Protein AF-A0A370HQB3-F1 (afdb_monomer_lite)

Structure (mmCIF, N/CA/C/O backbone):
data_AF-A0A370HQB3-F1
#
_entry.id   AF-A0A370HQB3-F1
#
loop_
_atom_site.group_PDB
_atom_site.id
_atom_site.type_symbol
_atom_site.label_atom_id
_atom_site.label_alt_id
_atom_site.label_comp_id
_atom_site.label_asym_id
_atom_site.label_entity_id
_atom_site.label_seq_id
_atom_site.pdbx_PDB_ins_code
_atom_site.Cartn_x
_atom_site.Cartn_y
_atom_site.Cartn_z
_atom_site.occupancy
_atom_site.B_iso_or_equiv
_atom_site.auth_seq_id
_atom_site.auth_comp_id
_atom_site.auth_asym_id
_atom_site.auth_atom_id
_atom_site.pdbx_PDB_model_num
ATOM 1 N N . MET A 1 1 ? 13.618 1.358 28.065 1.00 45.16 1 MET A N 1
ATOM 2 C CA . MET A 1 1 ? 12.999 2.388 28.935 1.00 45.16 1 MET A CA 1
ATOM 3 C C . MET A 1 1 ? 11.542 2.698 28.552 1.00 45.16 1 MET A C 1
ATOM 5 O O . MET A 1 1 ? 10.753 2.949 29.449 1.00 45.16 1 MET A O 1
ATOM 9 N N . PHE A 1 2 ? 11.140 2.608 27.273 1.00 46.31 2 PHE A N 1
ATOM 10 C CA . PHE A 1 2 ? 9.785 2.984 26.820 1.00 46.31 2 PHE A CA 1
ATOM 11 C C . PHE A 1 2 ? 8.651 1.978 27.114 1.00 46.31 2 PHE A C 1
ATOM 13 O O . PHE A 1 2 ? 7.519 2.407 27.312 1.00 46.31 2 PHE A O 1
ATOM 20 N N . GLY A 1 3 ? 8.937 0.677 27.254 1.00 68.06 3 GLY A N 1
ATOM 21 C CA . GLY A 1 3 ? 7.913 -0.320 27.623 1.00 68.06 3 GLY A CA 1
ATOM 22 C C . GLY A 1 3 ? 7.278 -0.085 29.002 1.00 68.06 3 GLY A C 1
ATOM 23 O O . GLY A 1 3 ? 6.097 -0.351 29.200 1.00 68.06 3 GLY A O 1
ATOM 24 N N . ALA A 1 4 ? 8.026 0.516 29.933 1.00 73.31 4 ALA A N 1
ATOM 25 C CA . ALA A 1 4 ? 7.534 0.812 31.278 1.00 73.31 4 ALA A CA 1
ATOM 26 C C . ALA A 1 4 ? 6.432 1.891 31.291 1.00 73.31 4 ALA A C 1
ATOM 28 O O . ALA A 1 4 ? 5.549 1.862 32.146 1.00 73.31 4 ALA A O 1
ATOM 29 N N . ILE A 1 5 ? 6.461 2.835 30.340 1.00 73.12 5 ILE A N 1
ATOM 30 C CA . ILE A 1 5 ? 5.448 3.897 30.238 1.00 73.12 5 ILE A CA 1
ATOM 31 C C . ILE A 1 5 ? 4.133 3.319 29.705 1.00 73.12 5 ILE A C 1
ATOM 33 O O . ILE A 1 5 ? 3.087 3.557 30.304 1.00 73.12 5 ILE A O 1
ATOM 37 N N . GLY A 1 6 ? 4.184 2.521 28.632 1.00 70.44 6 GLY A N 1
ATOM 38 C CA . GLY A 1 6 ? 2.995 1.877 28.059 1.00 70.44 6 GLY A CA 1
ATOM 39 C C . GLY A 1 6 ? 2.302 0.945 29.055 1.00 70.44 6 GLY A C 1
ATOM 40 O O . GLY A 1 6 ? 1.104 1.080 29.299 1.00 70.44 6 GLY A O 1
ATOM 41 N N . GLN A 1 7 ? 3.078 0.087 29.727 1.00 77.62 7 GLN A N 1
ATOM 42 C CA . GLN A 1 7 ? 2.563 -0.814 30.761 1.00 77.62 7 GLN A CA 1
ATOM 43 C C . GLN A 1 7 ? 1.890 -0.049 31.913 1.00 77.62 7 GLN A C 1
ATOM 45 O O . GLN A 1 7 ? 0.847 -0.463 32.417 1.00 77.62 7 GLN A O 1
ATOM 50 N N . ARG A 1 8 ? 2.446 1.103 32.307 1.00 85.00 8 ARG A N 1
ATOM 51 C CA . ARG A 1 8 ? 1.856 1.957 33.343 1.00 85.00 8 ARG A CA 1
ATOM 52 C C . ARG A 1 8 ? 0.537 2.592 32.902 1.00 85.00 8 ARG A C 1
ATOM 54 O O . ARG A 1 8 ? -0.395 2.630 33.700 1.00 85.00 8 ARG A O 1
ATOM 61 N N . ILE A 1 9 ? 0.445 3.080 31.664 1.00 80.19 9 ILE A N 1
ATOM 62 C CA . ILE A 1 9 ? -0.795 3.662 31.124 1.00 80.19 9 ILE A CA 1
ATOM 63 C C . ILE A 1 9 ? -1.899 2.602 31.089 1.00 80.19 9 ILE A C 1
ATOM 65 O O . ILE A 1 9 ? -2.998 2.859 31.577 1.00 80.19 9 ILE A O 1
ATOM 69 N N . GLN A 1 10 ? -1.589 1.402 30.590 1.00 80.44 10 GLN A N 1
ATOM 70 C CA . GLN A 1 10 ? -2.529 0.283 30.554 1.00 80.44 10 GLN A CA 1
ATOM 71 C C . GLN A 1 10 ? -3.001 -0.107 31.963 1.00 80.44 10 GLN A C 1
ATOM 73 O O . GLN A 1 10 ? -4.203 -0.198 32.205 1.00 80.44 10 GLN A O 1
ATOM 78 N N . GLN A 1 11 ? -2.073 -0.256 32.915 1.00 90.75 11 GLN A N 1
ATOM 79 C CA . GLN A 1 11 ? -2.411 -0.570 34.305 1.00 90.75 11 GLN A CA 1
ATOM 80 C C . GLN A 1 11 ? -3.287 0.516 34.946 1.00 90.75 11 GLN A C 1
ATOM 82 O O . GLN A 1 11 ? -4.224 0.203 35.675 1.00 90.75 11 GLN A O 1
ATOM 87 N N . ASN A 1 12 ? -3.003 1.793 34.681 1.00 92.88 12 ASN A N 1
ATOM 88 C CA . ASN A 1 12 ? -3.794 2.904 35.205 1.00 92.88 12 ASN A CA 1
ATOM 89 C C . ASN A 1 12 ? -5.206 2.945 34.611 1.00 92.88 12 ASN A C 1
ATOM 91 O O . ASN A 1 12 ? -6.154 3.217 35.344 1.00 92.88 12 ASN A O 1
ATOM 95 N N . ALA A 1 13 ? -5.353 2.659 33.315 1.00 86.75 13 ALA A N 1
ATOM 96 C CA . ALA A 1 13 ? -6.660 2.549 32.673 1.00 86.75 13 ALA A CA 1
ATOM 97 C C . ALA A 1 13 ? -7.496 1.432 33.315 1.00 86.75 13 ALA A C 1
ATOM 99 O O . ALA A 1 13 ? -8.654 1.654 33.665 1.00 86.75 13 ALA A O 1
ATOM 100 N N . GLN A 1 14 ? -6.879 0.270 33.549 1.00 89.00 14 GLN A N 1
ATOM 101 C CA . GLN A 1 14 ? -7.537 -0.864 34.191 1.00 89.00 14 GLN A CA 1
ATOM 102 C C . GLN A 1 14 ? -7.933 -0.553 35.639 1.00 89.00 14 GLN A C 1
ATOM 104 O O . GLN A 1 14 ? -9.099 -0.694 35.998 1.00 89.00 14 GLN A O 1
ATOM 109 N N . ASN A 1 15 ? -7.010 0.007 36.430 1.00 94.38 15 ASN A N 1
ATOM 110 C CA . ASN A 1 15 ? -7.297 0.446 37.796 1.00 94.38 15 ASN A CA 1
ATOM 111 C C . ASN A 1 15 ? -8.456 1.457 37.849 1.00 94.38 15 ASN A C 1
ATOM 113 O O . ASN A 1 15 ? -9.245 1.424 38.786 1.00 94.38 15 ASN A O 1
ATOM 117 N N . PHE A 1 16 ? -8.562 2.378 36.882 1.00 94.94 16 PHE A N 1
ATOM 118 C CA . PHE A 1 16 ? -9.653 3.356 36.851 1.00 94.94 16 PHE A CA 1
ATOM 119 C C . PHE A 1 16 ? -11.021 2.685 36.686 1.00 94.94 16 PHE A C 1
ATOM 121 O O . PHE A 1 16 ? -11.934 2.994 37.453 1.00 94.94 16 PHE A O 1
ATOM 128 N N . GLY A 1 17 ? -11.139 1.754 35.733 1.00 89.7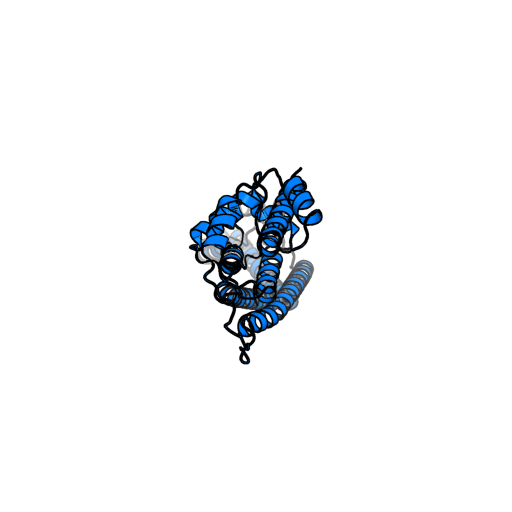5 17 GLY A N 1
ATOM 129 C CA . GLY A 1 17 ? -12.360 0.975 35.521 1.00 89.75 17 GLY A CA 1
ATOM 130 C C . GLY A 1 17 ? -12.725 0.142 36.750 1.00 89.75 17 GLY A C 1
ATOM 131 O O . GLY A 1 17 ? -13.850 0.219 37.241 1.00 89.75 17 GLY A O 1
ATOM 132 N N . ASP A 1 18 ? -11.746 -0.557 37.327 1.00 92.62 18 ASP A N 1
ATOM 133 C CA . ASP A 1 18 ? -11.949 -1.360 38.536 1.00 92.62 18 ASP A CA 1
ATOM 134 C C . ASP A 1 18 ? -12.401 -0.499 39.722 1.00 92.62 18 ASP A C 1
ATOM 136 O O . ASP A 1 18 ? -13.293 -0.893 40.472 1.00 92.62 18 ASP A O 1
ATOM 140 N N . MET A 1 19 ? -11.839 0.705 39.881 1.00 94.19 19 MET A N 1
ATOM 141 C CA . MET A 1 19 ? -12.255 1.640 40.927 1.00 94.19 19 MET A CA 1
ATOM 142 C C . MET A 1 19 ? -13.700 2.095 40.748 1.00 94.19 19 MET A C 1
ATOM 144 O O . MET A 1 19 ? -14.413 2.149 41.746 1.00 94.19 19 MET A O 1
ATOM 148 N N . MET A 1 20 ? -14.141 2.399 39.521 1.00 92.38 20 MET A N 1
ATOM 149 C CA . MET A 1 20 ? -15.537 2.762 39.242 1.00 92.38 20 MET A CA 1
ATOM 150 C C . MET A 1 20 ? -16.485 1.651 39.682 1.00 92.38 20 MET A C 1
ATOM 152 O O . MET A 1 20 ? -17.361 1.897 40.513 1.00 92.38 20 MET A O 1
ATOM 156 N N . ILE A 1 21 ? -16.218 0.419 39.243 1.00 87.88 21 ILE A N 1
ATOM 157 C CA . ILE A 1 21 ? -16.987 -0.769 39.633 1.00 87.88 21 ILE A CA 1
ATOM 158 C C . ILE A 1 21 ? -16.990 -0.928 41.157 1.00 87.88 21 ILE A C 1
ATOM 160 O O . ILE A 1 21 ? -18.034 -1.171 41.762 1.00 87.88 21 ILE A O 1
ATOM 164 N N . HIS A 1 22 ? -15.830 -0.762 41.796 1.00 89.81 22 HIS A N 1
ATOM 165 C CA . HIS A 1 22 ? -15.673 -0.972 43.230 1.00 89.81 22 HIS A CA 1
ATOM 166 C C . HIS A 1 22 ? -16.468 0.030 44.072 1.00 89.81 22 HIS A C 1
ATOM 168 O O . HIS A 1 22 ? -17.127 -0.368 45.036 1.00 89.81 22 HIS A O 1
ATOM 174 N N . VAL A 1 23 ? -16.454 1.312 43.686 1.00 91.06 23 VAL A N 1
ATOM 175 C CA . VAL A 1 23 ? -17.261 2.348 44.350 1.00 91.06 23 VAL A CA 1
ATOM 176 C C . VAL A 1 23 ? -18.738 2.286 43.945 1.00 91.06 23 VAL A C 1
ATOM 178 O O . VAL A 1 23 ? -19.565 3.006 44.504 1.00 91.06 23 VAL A O 1
ATOM 181 N N . GLY A 1 24 ? -19.084 1.414 42.994 1.00 88.38 24 GLY A N 1
ATOM 182 C CA . GLY A 1 24 ? -20.433 1.212 42.486 1.00 88.38 24 GLY A CA 1
ATOM 183 C C . GLY A 1 24 ? -20.875 2.275 41.487 1.00 88.38 24 GLY A C 1
ATOM 184 O O . GLY A 1 24 ? -22.076 2.488 41.353 1.00 88.38 24 GLY A O 1
ATOM 185 N N . LEU A 1 25 ? -19.949 2.972 40.833 1.00 87.81 25 LEU A N 1
ATOM 186 C CA . LEU A 1 25 ? -20.265 3.803 39.682 1.00 87.81 25 LEU A CA 1
ATOM 187 C C . LEU A 1 25 ? -20.202 2.970 38.416 1.00 87.81 25 LEU A C 1
ATOM 189 O O . LEU A 1 25 ? -19.220 2.280 38.157 1.00 87.81 25 LEU A O 1
ATOM 193 N N . ASP A 1 26 ? -21.246 3.113 37.627 1.00 83.12 26 ASP A N 1
ATOM 194 C CA . ASP A 1 26 ? -21.273 2.669 36.253 1.00 83.12 26 ASP A CA 1
ATOM 195 C C . ASP A 1 26 ? -20.990 3.910 35.370 1.00 83.12 26 ASP A C 1
ATOM 197 O O . ASP A 1 26 ? -21.564 4.972 35.648 1.00 83.12 26 ASP A O 1
ATOM 201 N N . PRO A 1 27 ? -20.042 3.846 34.411 1.00 76.25 27 PRO A N 1
ATOM 202 C CA . PRO A 1 27 ? -19.716 4.979 33.550 1.00 76.25 27 PRO A CA 1
ATOM 203 C C . PRO A 1 27 ? -20.903 5.501 32.729 1.00 76.25 27 PRO A C 1
ATOM 205 O O . PRO A 1 27 ? -20.917 6.693 32.421 1.00 76.25 27 PRO A O 1
ATOM 208 N N . ASP A 1 28 ? -21.907 4.668 32.459 1.00 70.56 28 ASP A N 1
ATOM 209 C CA . ASP A 1 28 ? -23.017 4.986 31.546 1.00 70.56 28 ASP A CA 1
ATOM 210 C C . ASP A 1 28 ? -24.141 5.756 32.196 1.00 70.56 28 ASP A C 1
ATOM 212 O O . ASP A 1 28 ? -24.838 6.563 31.577 1.00 70.56 28 ASP A O 1
ATOM 216 N N . THR A 1 29 ? -24.278 5.555 33.497 1.00 75.50 29 THR A N 1
ATOM 217 C CA . THR A 1 29 ? -25.258 6.248 34.319 1.00 75.50 29 THR A CA 1
ATOM 218 C C . THR A 1 29 ? -24.687 7.481 35.013 1.00 75.50 29 THR A C 1
ATOM 220 O O . THR A 1 29 ? -25.369 8.080 35.855 1.00 75.50 29 THR A O 1
ATOM 223 N N . LEU A 1 30 ? -23.456 7.900 34.685 1.00 79.62 30 LEU A N 1
ATOM 224 C CA . LEU A 1 30 ? -22.859 9.098 35.268 1.00 79.62 30 LEU A CA 1
ATOM 225 C C . LEU A 1 30 ? -23.644 10.358 34.859 1.00 79.62 30 LEU A C 1
ATOM 227 O O . LEU A 1 30 ? -23.770 10.661 33.677 1.00 79.62 30 LEU A O 1
ATOM 231 N N . PRO A 1 31 ? -24.119 11.164 35.823 1.00 70.19 31 PRO A N 1
ATOM 232 C CA . PRO A 1 31 ? -24.825 12.411 35.526 1.00 70.19 31 PRO A CA 1
ATOM 233 C C . PRO A 1 31 ? -23.895 13.557 35.085 1.00 70.19 31 PRO A C 1
ATOM 235 O O . PRO A 1 31 ? -24.368 14.633 34.721 1.00 70.19 31 PRO A O 1
ATOM 238 N N . GLU A 1 32 ? -22.575 13.374 35.169 1.00 73.25 32 GLU A N 1
ATOM 239 C CA . GLU A 1 32 ? -21.573 14.362 34.759 1.00 73.25 32 GLU A CA 1
ATOM 240 C C . GLU A 1 32 ? -21.380 14.399 33.233 1.00 73.25 32 GLU A C 1
ATOM 242 O O . GLU A 1 32 ? -21.533 13.409 32.529 1.00 73.25 32 GLU A O 1
ATOM 247 N N . THR A 1 33 ? -20.980 15.561 32.713 1.00 71.75 33 THR A N 1
ATOM 248 C CA . THR A 1 33 ? -20.699 15.739 31.275 1.00 71.75 33 THR A CA 1
ATOM 249 C C . THR A 1 33 ? -19.525 14.871 30.796 1.00 71.75 33 THR A C 1
ATOM 251 O O . THR A 1 33 ? -18.557 14.671 31.539 1.00 71.75 33 THR A O 1
ATOM 254 N N . GLU A 1 34 ? -19.517 14.485 29.512 1.00 68.06 34 GLU A N 1
ATOM 255 C CA . GLU A 1 34 ? -18.388 13.795 28.846 1.00 68.06 34 GLU A CA 1
ATOM 256 C C . GLU A 1 34 ? -17.028 14.466 29.137 1.00 68.06 34 GLU A C 1
ATOM 258 O O . GLU A 1 34 ? -15.996 13.817 29.326 1.00 68.06 34 GLU A O 1
ATOM 263 N N . THR A 1 35 ? -17.020 15.798 29.261 1.00 73.25 35 THR A N 1
ATOM 264 C CA . THR A 1 35 ? -15.813 16.584 29.557 1.00 73.25 35 THR A CA 1
ATOM 265 C C . THR A 1 35 ? -15.247 16.309 30.957 1.00 73.25 35 THR A C 1
ATOM 267 O O . THR A 1 35 ? -14.022 16.267 31.135 1.00 73.25 35 THR A O 1
ATOM 270 N N . ALA A 1 36 ? -16.104 16.129 31.966 1.00 79.94 36 ALA A N 1
ATOM 271 C CA . ALA A 1 36 ? -15.680 15.830 33.332 1.00 79.94 36 ALA A CA 1
ATOM 272 C C . ALA A 1 36 ? -15.116 14.406 33.440 1.00 79.94 36 ALA A C 1
ATOM 274 O O . ALA A 1 36 ? -14.077 14.207 34.082 1.00 79.94 36 ALA A O 1
ATOM 275 N N . PHE A 1 37 ? -15.734 13.452 32.743 1.00 85.88 37 PHE A N 1
ATOM 276 C CA . PHE A 1 37 ? -15.269 12.071 32.668 1.00 85.88 37 PHE A CA 1
ATOM 277 C C . PHE A 1 37 ? -13.913 11.953 31.955 1.00 85.88 37 PHE A C 1
ATOM 279 O O . PHE A 1 37 ? -12.945 11.452 32.534 1.00 85.88 37 PHE A O 1
ATOM 286 N N . ALA A 1 38 ? -13.765 12.555 30.770 1.00 76.44 38 ALA A N 1
ATOM 287 C CA . ALA A 1 38 ? -12.497 12.575 30.037 1.00 76.44 38 ALA A CA 1
ATOM 288 C C . ALA A 1 38 ? -11.356 13.242 30.833 1.00 76.44 38 ALA A C 1
ATOM 290 O O . ALA A 1 38 ? -10.176 12.908 30.679 1.00 76.44 38 ALA A O 1
ATOM 291 N N . ARG A 1 39 ? -11.673 14.215 31.698 1.00 86.81 39 ARG A N 1
ATOM 292 C CA . ARG A 1 39 ? -10.694 14.815 32.619 1.00 86.81 39 ARG A CA 1
ATOM 293 C C . ARG A 1 39 ? -10.298 13.840 33.731 1.00 86.81 39 ARG A C 1
ATOM 295 O O . ARG A 1 39 ? -9.118 13.790 34.081 1.00 86.81 39 ARG A O 1
ATOM 302 N N . ALA A 1 40 ? -11.240 13.066 34.268 1.00 92.38 40 ALA A N 1
ATOM 303 C CA . ALA A 1 40 ? -10.961 12.047 35.276 1.00 92.38 40 ALA A CA 1
ATOM 304 C C . ALA A 1 40 ? -10.065 10.924 34.727 1.00 92.38 40 ALA A C 1
ATOM 306 O O . ALA A 1 40 ? -9.056 10.601 35.363 1.00 92.38 40 ALA A O 1
ATOM 307 N N . ILE A 1 41 ? -10.353 10.423 33.519 1.00 88.69 41 ILE A N 1
ATOM 308 C CA . ILE A 1 41 ? -9.515 9.434 32.824 1.00 88.69 41 ILE A CA 1
ATOM 309 C C . ILE A 1 41 ? -8.089 9.965 32.679 1.00 88.69 41 ILE A C 1
ATOM 311 O O . ILE A 1 41 ? -7.146 9.340 33.159 1.00 88.69 41 ILE A O 1
ATOM 315 N N . ARG A 1 42 ? -7.917 11.167 32.108 1.00 87.50 42 ARG A N 1
ATOM 316 C CA . ARG A 1 42 ? -6.585 11.768 31.921 1.00 87.50 42 ARG A CA 1
ATOM 317 C C . ARG A 1 42 ? -5.805 11.893 33.230 1.00 87.50 42 ARG A C 1
ATOM 319 O O . ARG A 1 42 ? -4.622 11.570 33.255 1.00 87.50 42 ARG A O 1
ATOM 326 N N . ARG A 1 43 ? -6.448 12.302 34.331 1.00 95.00 43 ARG A N 1
ATOM 327 C CA . ARG A 1 43 ? -5.790 12.339 35.651 1.00 95.00 43 ARG A CA 1
ATOM 328 C C . ARG A 1 43 ? -5.344 10.955 36.118 1.00 95.00 43 ARG A C 1
ATOM 330 O O . ARG A 1 43 ? -4.284 10.848 36.726 1.00 95.00 43 ARG A O 1
ATOM 337 N N . CYS A 1 44 ? -6.133 9.915 35.849 1.00 95.38 44 CYS A N 1
ATOM 338 C CA . CYS A 1 44 ? -5.785 8.557 36.250 1.00 95.38 44 CYS A CA 1
ATOM 339 C C . CYS A 1 44 ? -4.624 7.994 35.424 1.00 95.38 44 CYS A C 1
ATOM 341 O O . CYS A 1 44 ? -3.660 7.502 36.005 1.00 95.38 44 CYS A O 1
ATOM 343 N N . LEU A 1 45 ? -4.660 8.150 34.094 1.00 89.94 45 LEU A N 1
ATOM 344 C CA . LEU A 1 45 ? -3.630 7.626 33.187 1.00 89.94 45 LEU A CA 1
ATOM 345 C C . LEU A 1 45 ? -2.220 8.118 33.546 1.00 89.94 45 LEU A C 1
ATOM 347 O O . LEU A 1 45 ? -1.265 7.346 33.478 1.00 89.94 45 LEU A O 1
ATOM 351 N N . TRP A 1 46 ? -2.097 9.362 34.017 1.00 89.38 46 TRP A N 1
ATOM 352 C CA . TRP A 1 46 ? -0.818 9.965 34.411 1.00 89.38 46 TRP A CA 1
ATOM 353 C C . TRP A 1 46 ? -0.517 9.897 35.919 1.00 89.38 46 TRP A C 1
ATOM 355 O O . TRP A 1 46 ? 0.517 10.392 36.370 1.00 89.38 46 TRP A O 1
ATOM 365 N N . CYS A 1 47 ? -1.378 9.260 36.720 1.00 95.12 47 CYS A N 1
ATOM 366 C CA . CYS A 1 47 ? -1.208 9.165 38.169 1.00 95.12 47 CYS A CA 1
ATOM 367 C C . CYS A 1 47 ? 0.031 8.330 38.545 1.00 95.12 47 CYS A C 1
ATOM 369 O O . CYS A 1 47 ? 0.341 7.313 37.913 1.00 95.12 47 CYS A O 1
ATOM 371 N N . SER A 1 48 ? 0.765 8.758 39.577 1.00 95.19 48 SER A N 1
ATOM 372 C CA . SER A 1 48 ? 1.904 8.030 40.166 1.00 95.19 48 SER A CA 1
ATOM 373 C C . SER A 1 48 ? 1.503 6.972 41.191 1.00 95.19 48 SER A C 1
ATOM 375 O O . SER A 1 48 ? 2.299 6.088 41.478 1.00 95.19 48 SER A O 1
ATOM 377 N N . HIS A 1 49 ? 0.267 6.997 41.690 1.00 96.62 49 HIS A N 1
ATOM 378 C CA . HIS A 1 49 ? -0.209 6.122 42.769 1.00 96.62 49 HIS A CA 1
ATOM 379 C C . HIS A 1 49 ? -0.811 4.794 42.271 1.00 96.62 49 HIS A C 1
ATOM 381 O O . HIS A 1 49 ? -1.740 4.265 42.874 1.00 96.62 49 HIS A O 1
ATOM 387 N N . SER A 1 50 ? -0.315 4.257 41.151 1.00 94.19 50 SER A N 1
ATOM 388 C CA . SER A 1 50 ? -0.882 3.057 40.507 1.00 94.19 50 SER A CA 1
ATOM 389 C C . SER A 1 50 ? -0.828 1.799 41.387 1.00 94.19 50 SER A C 1
ATOM 391 O O . SER A 1 50 ? -1.745 0.980 41.364 1.00 94.19 50 SER A O 1
ATOM 393 N N . GLU A 1 51 ? 0.229 1.656 42.186 1.00 95.62 51 GLU A N 1
ATOM 394 C CA . GLU A 1 51 ? 0.422 0.541 43.114 1.00 95.62 51 GLU A CA 1
ATOM 395 C C . GLU A 1 51 ? -0.524 0.652 44.313 1.00 95.62 51 GLU A C 1
ATOM 397 O O . GLU A 1 51 ? -1.288 -0.274 44.566 1.00 95.62 51 GLU A O 1
ATOM 402 N N . ALA A 1 52 ? -0.607 1.835 44.930 1.00 96.25 52 ALA A N 1
ATOM 403 C CA . ALA A 1 52 ? -1.550 2.108 46.015 1.00 96.25 52 ALA A CA 1
ATOM 404 C C . ALA A 1 52 ? -3.019 1.907 45.590 1.00 96.25 52 ALA A C 1
ATOM 406 O O . ALA A 1 52 ? -3.817 1.374 46.360 1.00 96.25 52 ALA A O 1
ATOM 407 N N . CYS A 1 53 ? -3.397 2.289 44.359 1.00 96.06 53 CYS A N 1
ATOM 408 C CA . CYS A 1 53 ? -4.733 1.994 43.821 1.00 96.06 53 CYS A CA 1
ATOM 409 C C . CYS A 1 53 ? -5.009 0.486 43.781 1.00 96.06 53 CYS A C 1
ATOM 411 O O . CYS A 1 53 ? -6.102 0.056 44.137 1.00 96.06 53 CYS A O 1
ATOM 413 N N . ARG A 1 54 ? -4.024 -0.312 43.362 1.00 95.44 54 ARG A N 1
ATOM 414 C CA . ARG A 1 54 ? -4.151 -1.768 43.238 1.00 95.44 54 ARG A CA 1
ATOM 415 C C . ARG A 1 54 ? -4.246 -2.449 44.597 1.00 95.44 54 ARG A C 1
ATOM 417 O O . ARG A 1 54 ? -5.086 -3.317 44.785 1.00 95.44 54 ARG A O 1
ATOM 424 N N . GLU A 1 55 ? -3.420 -2.030 45.550 1.00 95.38 55 GLU A N 1
ATOM 425 C CA . GLU A 1 55 ? -3.503 -2.504 46.934 1.00 95.38 55 GLU A CA 1
ATOM 426 C C . GLU A 1 55 ? -4.872 -2.197 47.540 1.00 95.38 55 GLU A C 1
ATOM 428 O O . GLU A 1 55 ? -5.486 -3.071 48.145 1.00 95.38 55 GLU A O 1
ATOM 433 N N . TRP A 1 56 ? -5.392 -0.986 47.313 1.00 94.94 56 TRP A N 1
ATOM 434 C CA . TRP A 1 56 ? -6.733 -0.613 47.753 1.00 94.94 56 TRP A CA 1
ATOM 435 C C . TRP A 1 56 ? -7.822 -1.483 47.106 1.00 94.94 56 TRP A C 1
ATOM 437 O O . TRP A 1 56 ? -8.692 -1.977 47.819 1.00 94.94 56 TRP A O 1
ATOM 447 N N . LEU A 1 57 ? -7.744 -1.722 45.790 1.00 94.25 57 LEU A N 1
ATOM 448 C CA . LEU A 1 57 ? -8.674 -2.596 45.062 1.00 94.25 57 LEU A CA 1
ATOM 449 C C . LEU A 1 57 ? -8.643 -4.044 45.572 1.00 94.25 57 LEU A C 1
ATOM 451 O O . LEU A 1 57 ? -9.688 -4.684 45.646 1.00 94.25 57 LEU A O 1
ATOM 455 N N . ASN A 1 58 ? -7.464 -4.546 45.945 1.00 92.62 58 ASN A N 1
ATOM 456 C CA . ASN A 1 58 ? -7.282 -5.907 46.453 1.00 92.62 58 ASN A CA 1
ATOM 457 C C . ASN A 1 58 ? -7.722 -6.068 47.918 1.00 92.62 58 ASN A C 1
ATOM 459 O O . ASN A 1 58 ? -8.121 -7.158 48.319 1.00 92.62 58 ASN A O 1
ATOM 463 N N . ALA A 1 59 ? -7.610 -5.014 48.731 1.00 88.00 59 ALA A N 1
ATOM 464 C CA . ALA A 1 59 ? -7.869 -5.068 50.170 1.00 88.00 59 ALA A CA 1
ATOM 465 C C . ALA A 1 59 ? -9.348 -4.885 50.553 1.00 88.00 59 ALA A C 1
ATOM 467 O O . ALA A 1 59 ? -9.709 -5.113 51.708 1.00 88.00 59 ALA A O 1
ATOM 468 N N . LYS A 1 60 ? -10.196 -4.416 49.634 1.00 76.56 60 LYS A N 1
ATOM 469 C CA . LYS A 1 60 ? -11.587 -4.052 49.922 1.00 76.56 60 LYS A CA 1
ATOM 470 C C . LYS A 1 60 ? -12.575 -5.067 49.355 1.00 76.56 60 LYS A C 1
ATOM 472 O O . LYS A 1 60 ? -12.384 -5.610 48.271 1.00 76.56 60 LYS A O 1
ATOM 477 N N . GLU A 1 61 ? -13.664 -5.304 50.083 1.00 70.12 61 GLU A N 1
ATOM 478 C CA . GLU A 1 61 ? -14.826 -6.002 49.532 1.00 70.12 61 GLU A CA 1
ATOM 479 C C . GLU A 1 61 ? -15.584 -5.058 48.594 1.00 70.12 61 GLU A C 1
ATOM 481 O O . GLU A 1 61 ? -15.772 -3.880 48.906 1.00 70.12 61 GLU A O 1
ATOM 486 N N . LYS A 1 62 ? -16.026 -5.574 47.439 1.00 63.91 62 LYS A N 1
ATOM 487 C CA . LYS A 1 62 ? -16.817 -4.802 46.469 1.00 63.91 62 LYS A CA 1
ATOM 488 C C . LYS A 1 62 ? -18.002 -4.126 47.168 1.00 63.91 62 LYS A C 1
ATOM 490 O O . LYS A 1 62 ? -18.798 -4.801 47.817 1.00 63.91 62 LYS A O 1
ATOM 495 N N . GLY A 1 63 ? -18.153 -2.815 46.976 1.00 59.97 63 GLY A N 1
ATOM 496 C CA . GLY A 1 63 ? -19.262 -2.035 47.535 1.00 59.97 63 GLY A CA 1
ATOM 497 C C . GLY A 1 63 ? -18.871 -1.031 48.619 1.00 59.97 63 GLY A C 1
ATOM 498 O O . GLY A 1 63 ? -19.759 -0.349 49.140 1.00 59.97 63 GLY A O 1
ATOM 499 N N . ASP A 1 64 ? -17.579 -0.889 48.936 1.00 71.25 64 ASP A N 1
ATOM 500 C CA . ASP A 1 64 ? -17.100 0.226 49.754 1.00 71.25 64 ASP A CA 1
ATOM 501 C C . ASP A 1 64 ? -17.225 1.536 48.950 1.00 71.25 64 ASP A C 1
ATOM 503 O O . ASP A 1 64 ? -16.533 1.771 47.959 1.00 71.25 64 ASP A O 1
ATOM 507 N N . ARG A 1 65 ? -18.186 2.384 49.336 1.00 78.00 65 ARG A N 1
ATOM 508 C CA . ARG A 1 65 ? -18.687 3.498 48.502 1.00 78.00 65 ARG A CA 1
ATOM 509 C C . ARG A 1 65 ? -17.763 4.714 48.444 1.00 78.00 65 ARG A C 1
ATOM 511 O O . ARG A 1 65 ? -18.179 5.764 47.973 1.00 78.00 65 ARG A O 1
ATOM 518 N N . ALA A 1 66 ? -16.545 4.631 48.961 1.00 89.25 66 ALA A N 1
ATOM 519 C CA . ALA A 1 66 ? -15.637 5.769 49.009 1.00 89.25 66 ALA A CA 1
ATOM 520 C C . ALA A 1 66 ? -14.310 5.426 48.341 1.00 89.25 66 ALA A C 1
ATOM 522 O O . ALA A 1 66 ? -13.609 4.503 48.752 1.00 89.25 66 ALA A O 1
ATOM 523 N N . ALA A 1 67 ? -13.938 6.220 47.337 1.00 93.00 67 ALA A N 1
ATOM 524 C CA . ALA A 1 67 ? -12.596 6.180 46.781 1.00 93.00 67 ALA A CA 1
ATOM 525 C C . ALA A 1 67 ? -11.557 6.559 47.857 1.00 93.00 67 ALA A C 1
ATOM 527 O O . ALA A 1 67 ? -11.851 7.351 48.760 1.00 93.00 67 ALA A O 1
ATOM 528 N N . PRO A 1 68 ? -10.320 6.040 47.783 1.00 94.25 68 PRO A N 1
ATOM 529 C CA . PRO A 1 68 ? -9.310 6.351 48.776 1.00 94.25 68 PRO A CA 1
ATOM 530 C C . PRO A 1 68 ? -8.885 7.819 48.676 1.00 94.25 68 PRO A C 1
ATOM 532 O O . PRO A 1 68 ? -8.766 8.376 47.584 1.00 94.25 68 PRO A O 1
ATOM 535 N N . ARG A 1 69 ? -8.575 8.436 49.823 1.00 94.81 69 ARG A N 1
ATOM 536 C CA . ARG A 1 69 ? -8.220 9.867 49.914 1.00 94.81 69 ARG A CA 1
ATOM 537 C C . ARG A 1 69 ? -6.995 10.269 49.084 1.00 94.81 69 ARG A C 1
ATOM 539 O O . ARG A 1 69 ? -6.876 11.433 48.725 1.00 94.81 69 ARG A O 1
ATOM 546 N N . PHE A 1 70 ? -6.094 9.333 48.775 1.00 95.75 70 PHE A N 1
ATOM 547 C CA . PHE A 1 70 ? -4.933 9.602 47.917 1.00 95.75 70 PHE A CA 1
ATOM 548 C C . PHE A 1 70 ? -5.291 9.677 46.422 1.00 95.75 70 PHE A C 1
ATOM 550 O O . PHE A 1 70 ? -4.477 10.121 45.611 1.00 95.75 70 PHE A O 1
ATOM 557 N N . CYS A 1 71 ? -6.482 9.218 46.018 1.00 97.06 71 CYS A N 1
ATOM 558 C CA . CYS A 1 71 ? -6.875 9.196 44.618 1.00 97.06 71 CYS A CA 1
ATOM 559 C C . CYS A 1 71 ? -7.152 10.616 44.111 1.00 97.06 71 CYS A C 1
ATOM 561 O O . CYS A 1 71 ? -8.054 11.299 44.592 1.00 97.06 71 CYS A O 1
ATOM 563 N N . ALA A 1 72 ? -6.462 11.025 43.043 1.00 96.31 72 ALA A N 1
ATOM 564 C CA . ALA A 1 72 ? -6.697 12.311 42.378 1.00 96.31 72 ALA A CA 1
ATOM 565 C C . ALA A 1 72 ? -8.119 12.460 41.784 1.00 96.31 72 ALA A C 1
ATOM 567 O O . ALA A 1 72 ? -8.529 13.561 41.413 1.00 96.31 72 ALA A O 1
ATOM 568 N N . ASN A 1 73 ? -8.873 11.358 41.683 1.00 97.44 73 ASN A N 1
ATOM 569 C CA . ASN A 1 73 ? -10.269 11.326 41.254 1.00 97.44 73 ASN A CA 1
ATOM 570 C C . ASN A 1 73 ? -11.266 11.127 42.413 1.00 97.44 73 ASN A C 1
ATOM 572 O O . ASN A 1 73 ? -12.453 10.998 42.135 1.00 97.44 73 ASN A O 1
ATOM 576 N N . ALA A 1 74 ? -10.849 11.154 43.687 1.00 96.56 74 ALA A N 1
ATOM 577 C CA . ALA A 1 74 ? -11.746 10.946 44.835 1.00 96.56 74 ALA A CA 1
ATOM 578 C C . ALA A 1 74 ? -13.001 11.838 44.778 1.00 96.56 74 ALA A C 1
ATOM 580 O O . ALA A 1 74 ? -14.121 11.338 44.768 1.00 96.56 74 ALA A O 1
ATOM 581 N N . THR A 1 75 ? -12.823 13.144 44.569 1.00 94.88 75 THR A N 1
ATOM 582 C CA . THR A 1 75 ? -13.940 14.099 44.453 1.00 94.88 75 THR A CA 1
ATOM 583 C C . THR A 1 75 ? -14.800 13.884 43.202 1.00 94.88 75 THR A C 1
ATOM 585 O O . THR A 1 75 ? -15.940 14.338 43.149 1.00 94.88 75 THR A O 1
ATOM 588 N N . PHE A 1 76 ? -14.265 13.260 42.146 1.00 94.50 76 PHE A N 1
ATOM 589 C CA . PHE A 1 76 ? -15.070 12.866 40.984 1.00 94.50 76 PHE A CA 1
ATOM 590 C C . PHE A 1 76 ? -15.992 11.696 41.352 1.00 94.50 76 PHE A C 1
ATOM 592 O O . PHE A 1 76 ? -17.185 11.760 41.064 1.00 94.50 76 PHE A O 1
ATOM 599 N N . PHE A 1 77 ? -15.466 10.683 42.045 1.00 94.50 77 PHE A N 1
ATOM 600 C CA . PHE A 1 77 ? -16.258 9.548 42.515 1.00 94.50 77 P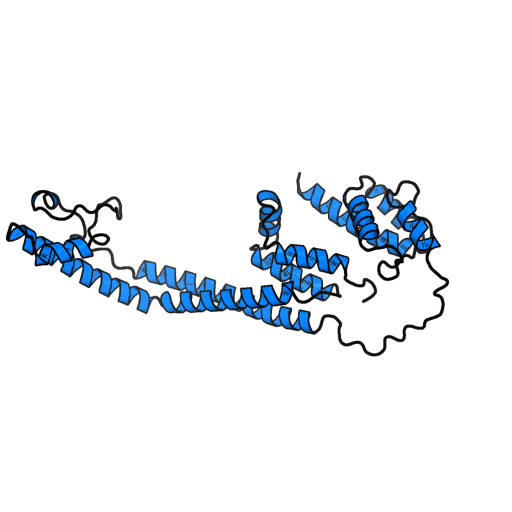HE A CA 1
ATOM 601 C C . PHE A 1 77 ? -17.347 9.987 43.503 1.00 94.50 77 PHE A C 1
ATOM 603 O O . PHE A 1 77 ? -18.517 9.677 43.302 1.00 94.50 77 PHE A O 1
ATOM 610 N N . GLU A 1 78 ? -16.988 10.781 44.514 1.00 93.50 78 GLU A N 1
ATOM 611 C CA . GLU A 1 78 ? -17.917 11.284 45.538 1.00 93.50 78 GLU A CA 1
ATOM 612 C C . GLU A 1 78 ? -19.094 12.061 44.937 1.00 93.50 78 GLU A C 1
ATOM 614 O O . GLU A 1 78 ? -20.245 11.817 45.296 1.00 93.50 78 GLU A O 1
ATOM 619 N N . ARG A 1 79 ? -18.823 12.971 43.991 1.00 92.44 79 ARG A N 1
ATOM 620 C CA . ARG A 1 79 ? -19.870 13.770 43.339 1.00 92.44 79 ARG A CA 1
ATOM 621 C C . ARG A 1 79 ? -20.845 12.911 42.549 1.00 92.44 79 ARG A C 1
ATOM 623 O O . ARG A 1 79 ? -22.049 13.097 42.683 1.00 92.44 79 ARG A O 1
ATOM 630 N N . ASN A 1 80 ? -20.341 11.963 41.763 1.00 91.38 80 ASN A N 1
ATOM 631 C CA . ASN A 1 80 ? -21.202 11.095 40.962 1.00 91.38 80 ASN A CA 1
ATOM 632 C C . ASN A 1 80 ? -21.997 10.120 41.831 1.00 91.38 80 ASN A C 1
ATOM 634 O O . ASN A 1 80 ? -23.157 9.853 41.539 1.00 91.38 80 ASN A O 1
ATOM 638 N N . LEU A 1 81 ? -21.424 9.653 42.942 1.00 89.12 81 LEU A N 1
ATOM 639 C CA . LEU A 1 81 ? -22.152 8.837 43.909 1.00 89.12 81 LEU A CA 1
ATOM 640 C C . LEU A 1 81 ? -23.263 9.619 44.609 1.00 89.12 81 LEU A C 1
ATOM 642 O O . LEU A 1 81 ? -24.355 9.084 44.783 1.00 89.12 81 LEU A O 1
ATOM 646 N N . ALA A 1 82 ? -23.005 10.876 44.979 1.00 88.44 82 ALA A N 1
ATOM 647 C CA . ALA A 1 82 ? -24.004 11.760 45.575 1.00 88.44 82 ALA A CA 1
ATOM 648 C C . ALA A 1 82 ? -25.113 12.148 44.583 1.00 88.44 82 ALA A C 1
ATOM 650 O O . ALA A 1 82 ? -26.253 12.364 44.986 1.00 88.44 82 ALA A O 1
ATOM 651 N N . ALA A 1 83 ? -24.781 12.224 43.293 1.00 83.44 83 ALA A N 1
ATOM 652 C CA . ALA A 1 83 ? -25.708 12.589 42.233 1.00 83.44 83 ALA A CA 1
ATOM 653 C C . ALA A 1 83 ? -26.575 11.421 41.739 1.00 83.44 83 ALA A C 1
ATOM 655 O O . ALA A 1 83 ? -27.497 11.666 40.963 1.00 83.44 83 ALA A O 1
ATOM 656 N N . ARG A 1 84 ? -26.342 10.176 42.192 1.00 77.56 84 ARG A N 1
ATOM 657 C CA . ARG A 1 84 ? -27.240 9.053 41.886 1.00 77.56 84 ARG A CA 1
ATOM 658 C C . ARG A 1 84 ? -28.609 9.326 42.518 1.00 77.56 84 ARG A C 1
ATOM 660 O O . ARG A 1 84 ? -28.724 9.288 43.746 1.00 77.56 84 ARG A O 1
ATOM 667 N N . PRO A 1 85 ? -29.678 9.531 41.724 1.00 59.69 85 PRO A N 1
ATOM 668 C CA . PRO A 1 85 ? -31.021 9.397 42.260 1.00 59.69 85 PRO A CA 1
ATOM 669 C C . PRO A 1 85 ? -31.185 7.954 42.757 1.00 59.69 85 PRO A C 1
ATOM 671 O O . PRO A 1 85 ? -30.462 7.056 42.322 1.00 59.69 85 PRO A O 1
ATOM 674 N N . ALA A 1 86 ? -32.143 7.701 43.647 1.00 57.00 86 ALA A N 1
ATOM 675 C CA . ALA A 1 86 ? -32.531 6.348 44.040 1.00 57.00 86 ALA A CA 1
ATOM 676 C C . ALA A 1 86 ? -33.119 5.576 42.834 1.00 57.00 86 ALA A C 1
ATOM 678 O O . ALA A 1 86 ? -34.313 5.325 42.761 1.00 57.00 86 ALA A O 1
ATOM 679 N N . LEU A 1 87 ? -32.281 5.186 41.873 1.00 51.75 87 LEU A N 1
ATOM 680 C CA . LEU A 1 87 ? -32.616 4.428 40.665 1.00 51.75 87 LEU A CA 1
ATOM 681 C C . LEU A 1 87 ? -32.788 2.925 40.962 1.00 51.75 87 LEU A C 1
ATOM 683 O O . LEU A 1 87 ? -32.683 2.085 40.075 1.00 51.75 87 LEU A O 1
ATOM 687 N N . ARG A 1 88 ? -33.095 2.564 42.217 1.00 48.69 88 ARG A N 1
ATOM 688 C CA . ARG A 1 88 ? -33.605 1.234 42.569 1.00 48.69 88 ARG A CA 1
ATOM 689 C C . ARG A 1 88 ? -35.041 1.139 42.050 1.00 48.69 88 ARG A C 1
ATOM 691 O O . ARG A 1 88 ? -35.957 1.582 42.733 1.00 48.69 88 ARG A O 1
ATOM 698 N N . GLY A 1 89 ? -35.242 0.568 40.864 1.00 47.75 89 GLY A N 1
ATOM 699 C CA . GLY A 1 89 ? -36.573 0.084 40.479 1.00 47.75 89 GLY A CA 1
ATOM 700 C C . GLY A 1 89 ? -36.964 0.136 39.007 1.00 47.75 89 GLY A C 1
ATOM 701 O O . GLY A 1 89 ? -38.087 -0.253 38.704 1.00 47.75 89 GLY A O 1
ATOM 702 N N . LYS A 1 90 ? -36.105 0.576 38.080 1.00 47.75 90 LYS A N 1
ATOM 703 C CA . LYS A 1 90 ? -36.373 0.316 36.659 1.00 47.75 90 LYS A CA 1
ATOM 704 C C . LYS A 1 90 ? -35.739 -1.007 36.275 1.00 47.75 90 LYS A C 1
ATOM 706 O O . LYS A 1 90 ? -34.557 -1.076 35.980 1.00 47.75 90 LYS A O 1
ATOM 711 N N . ASP A 1 91 ? -36.575 -2.033 36.346 1.00 46.62 91 ASP A N 1
ATO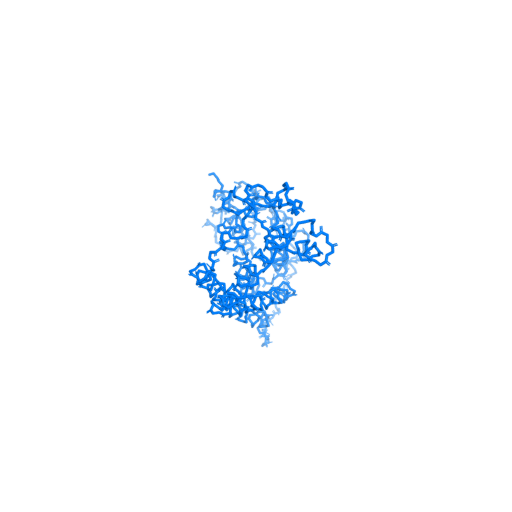M 712 C CA . ASP A 1 91 ? -36.373 -3.340 35.743 1.00 46.62 91 ASP A CA 1
ATOM 713 C C . ASP A 1 91 ? -36.108 -3.130 34.240 1.00 46.62 91 ASP A C 1
ATOM 715 O O . ASP A 1 91 ? -37.025 -2.913 33.442 1.00 46.62 91 ASP A O 1
ATOM 719 N N . THR A 1 92 ? -34.831 -3.065 33.859 1.00 51.69 92 THR A N 1
ATOM 720 C CA . THR A 1 92 ? -34.379 -3.044 32.468 1.00 51.69 92 THR A CA 1
ATOM 721 C C . THR A 1 92 ? -34.513 -4.457 31.923 1.00 51.69 92 THR A C 1
ATOM 723 O O . THR A 1 92 ? -33.545 -5.166 31.673 1.00 51.69 92 THR A O 1
ATOM 726 N N . THR A 1 93 ? -35.750 -4.901 31.706 1.00 47.84 93 THR A N 1
ATOM 727 C CA . THR A 1 93 ? -35.984 -6.013 30.789 1.00 47.84 93 THR A CA 1
ATOM 728 C C . THR A 1 93 ? -35.502 -5.552 29.413 1.00 47.84 93 THR A C 1
ATOM 730 O O . THR A 1 93 ? -36.230 -4.853 28.702 1.00 47.84 93 THR A O 1
ATOM 733 N N . HIS A 1 94 ? -34.244 -5.875 29.092 1.00 47.12 94 HIS A N 1
ATOM 734 C CA . HIS A 1 94 ? -33.576 -5.651 27.815 1.00 47.12 94 HIS A CA 1
ATOM 735 C C . HIS A 1 94 ? -34.395 -6.334 26.722 1.00 47.12 94 HIS A C 1
ATOM 737 O O . HIS A 1 94 ? -34.271 -7.524 26.435 1.00 47.12 94 HIS A O 1
ATOM 743 N N . ARG A 1 95 ? -35.325 -5.572 26.156 1.00 44.22 95 ARG A N 1
ATOM 744 C CA . ARG A 1 95 ? -36.231 -6.015 25.111 1.00 44.22 95 ARG A CA 1
ATOM 745 C C . ARG A 1 95 ? -35.428 -6.114 23.813 1.00 44.22 95 ARG A C 1
ATOM 747 O O . ARG A 1 95 ? -35.323 -5.129 23.101 1.00 44.22 95 ARG A O 1
ATOM 754 N N . GLY A 1 96 ? -34.850 -7.290 23.556 1.00 43.91 96 GLY A N 1
ATOM 755 C CA . GLY A 1 96 ? -34.431 -7.782 22.235 1.00 43.91 96 GLY A CA 1
ATOM 756 C C . GLY A 1 96 ? -33.725 -6.774 21.327 1.00 43.91 96 GLY A C 1
ATOM 757 O O . GLY A 1 96 ? -34.090 -6.676 20.159 1.00 43.91 96 GLY A O 1
ATOM 758 N N . ALA A 1 97 ? -32.777 -6.001 21.861 1.00 50.19 97 ALA A N 1
ATOM 759 C CA . ALA A 1 97 ? -32.025 -5.046 21.063 1.00 50.19 97 ALA A CA 1
ATOM 760 C C . ALA A 1 97 ? -31.204 -5.810 20.016 1.00 50.19 97 ALA A C 1
ATOM 762 O O . ALA A 1 97 ? -30.467 -6.740 20.354 1.00 50.19 97 ALA A O 1
ATOM 763 N N . GLU A 1 98 ? -31.358 -5.429 18.746 1.00 68.69 98 GLU A N 1
ATOM 764 C CA . GLU A 1 98 ? -30.394 -5.748 17.694 1.00 68.69 98 GLU A CA 1
ATOM 765 C C . GLU A 1 98 ? -28.980 -5.580 18.253 1.00 68.69 98 GLU A C 1
ATOM 767 O O . GLU A 1 98 ? -28.714 -4.610 18.965 1.00 68.69 98 GLU A O 1
ATOM 772 N N . ARG A 1 99 ? -28.089 -6.540 17.967 1.00 80.19 99 ARG A N 1
ATOM 773 C CA . ARG A 1 99 ? -26.682 -6.462 18.376 1.00 80.19 99 ARG A CA 1
ATOM 774 C C . ARG A 1 99 ? -26.167 -5.058 18.014 1.00 80.19 99 ARG A C 1
ATOM 776 O O . ARG A 1 99 ? -26.124 -4.758 16.821 1.00 80.19 99 ARG A O 1
ATOM 783 N N . PRO A 1 100 ? -25.806 -4.213 18.994 1.00 79.88 100 PRO A N 1
ATOM 784 C CA . PRO A 1 100 ? -25.626 -2.770 18.796 1.00 79.88 100 PRO A CA 1
ATOM 785 C C . PRO A 1 100 ? -24.542 -2.432 17.761 1.00 79.88 100 PRO A C 1
ATOM 787 O O . PRO A 1 100 ? -24.618 -1.388 17.119 1.00 79.88 100 PRO A O 1
ATOM 790 N N . ASP A 1 101 ? -23.618 -3.369 17.523 1.00 91.75 101 ASP A N 1
ATOM 791 C CA . ASP A 1 101 ? -22.548 -3.276 16.528 1.00 91.75 101 ASP A CA 1
ATOM 792 C C . ASP A 1 101 ? -22.701 -4.251 15.345 1.00 91.75 101 ASP A C 1
ATOM 794 O O . ASP A 1 101 ? -21.739 -4.474 14.618 1.00 91.75 101 ASP A O 1
ATOM 798 N N . ALA A 1 102 ? -23.874 -4.847 15.099 1.00 92.62 102 ALA A N 1
ATOM 799 C CA . ALA A 1 102 ? -24.050 -5.851 14.036 1.00 92.62 102 ALA A CA 1
ATOM 800 C C . ALA A 1 102 ? -23.536 -5.376 12.665 1.00 92.62 102 ALA A C 1
ATOM 802 O O . ALA A 1 102 ? -22.841 -6.116 11.973 1.00 92.62 102 ALA A O 1
ATOM 803 N N . ALA A 1 103 ? -23.829 -4.123 12.303 1.00 92.94 103 ALA A N 1
ATOM 804 C CA . ALA A 1 103 ? -23.343 -3.519 11.066 1.00 92.94 103 ALA A CA 1
ATOM 805 C C . ALA A 1 103 ? -21.816 -3.335 11.064 1.00 92.94 103 ALA A C 1
ATOM 807 O O . ALA A 1 103 ? -21.171 -3.604 10.055 1.00 92.94 103 ALA A O 1
ATOM 808 N N . LEU A 1 104 ? -21.227 -2.912 12.188 1.00 94.19 104 LEU A N 1
ATOM 809 C CA . LEU A 1 104 ? -19.780 -2.740 12.315 1.00 94.19 104 LEU A CA 1
ATOM 810 C C . LEU A 1 104 ? -19.044 -4.081 12.233 1.00 94.19 104 LEU A C 1
ATOM 812 O O . LEU A 1 104 ? -18.009 -4.166 11.579 1.00 94.19 104 LEU A O 1
ATOM 816 N N . LEU A 1 105 ? -19.587 -5.127 12.857 1.00 94.88 105 LEU A N 1
ATOM 817 C CA . LEU A 1 105 ? -19.024 -6.475 12.805 1.00 94.88 105 LEU A CA 1
ATOM 818 C C . LEU A 1 105 ? -19.079 -7.047 11.384 1.00 94.88 105 LEU A C 1
ATOM 820 O O . LEU A 1 105 ? -18.079 -7.584 10.923 1.00 94.88 105 LEU A O 1
ATOM 824 N N . ALA A 1 106 ? -20.186 -6.846 10.661 1.00 96.00 106 ALA A N 1
ATOM 825 C CA . ALA A 1 106 ? -20.282 -7.225 9.251 1.00 96.00 106 ALA A CA 1
ATOM 826 C C . ALA A 1 106 ? -19.254 -6.476 8.380 1.00 96.00 106 ALA A C 1
ATOM 828 O O . ALA A 1 106 ? -18.587 -7.088 7.548 1.00 96.00 106 ALA A O 1
ATOM 829 N N . ILE A 1 107 ? -19.052 -5.169 8.616 1.00 96.25 107 ILE A N 1
ATOM 830 C CA . ILE A 1 107 ? -17.978 -4.407 7.955 1.00 96.25 107 ILE A CA 1
ATOM 831 C C . ILE A 1 107 ? -16.605 -4.991 8.315 1.00 96.25 107 ILE A C 1
ATOM 833 O O . ILE A 1 107 ? -15.754 -5.097 7.440 1.00 96.25 107 ILE A O 1
ATOM 837 N N . GLY A 1 108 ? -16.382 -5.377 9.573 1.00 94.81 108 GLY A N 1
ATOM 838 C CA . GLY A 1 108 ? -15.140 -6.009 10.024 1.00 94.81 108 GLY A CA 1
ATOM 839 C C . GLY A 1 108 ? -14.860 -7.341 9.324 1.00 94.81 108 GLY A C 1
ATOM 840 O O . GLY A 1 108 ? -13.736 -7.586 8.900 1.00 94.81 108 GLY A O 1
ATOM 841 N N . GLU A 1 109 ? -15.873 -8.186 9.133 1.00 96.62 109 GLU A N 1
ATOM 842 C CA . GLU A 1 109 ? -15.755 -9.438 8.370 1.00 96.62 109 GLU A CA 1
ATOM 843 C C . GLU A 1 109 ? -15.412 -9.179 6.894 1.00 96.62 109 GLU A C 1
ATOM 845 O O . GLU A 1 109 ? -14.469 -9.775 6.366 1.00 96.62 109 GLU A O 1
ATOM 850 N N . GLU A 1 110 ? -16.117 -8.243 6.244 1.00 97.44 110 GLU A N 1
ATOM 851 C CA . GLU A 1 110 ? -15.799 -7.798 4.880 1.00 97.44 110 GLU A CA 1
ATOM 852 C C . GLU A 1 110 ? -14.366 -7.250 4.788 1.00 97.44 110 GLU A C 1
ATOM 854 O O . GLU A 1 110 ? -13.640 -7.560 3.841 1.00 97.44 110 GLU A O 1
ATOM 859 N N . TRP A 1 111 ? -13.954 -6.457 5.780 1.00 97.25 111 TRP A N 1
ATOM 860 C CA . TRP A 1 111 ? -12.626 -5.858 5.873 1.00 97.25 111 TRP A CA 1
ATOM 861 C C . TRP A 1 111 ? -11.536 -6.915 6.036 1.00 97.25 111 TRP A C 1
ATOM 863 O O . TRP A 1 111 ? -10.566 -6.881 5.288 1.00 97.25 111 TRP A O 1
ATOM 873 N N . ASN A 1 112 ? -11.714 -7.906 6.913 1.00 93.81 112 ASN A N 1
ATOM 874 C CA . ASN A 1 112 ? -10.746 -8.993 7.093 1.00 93.81 112 ASN A CA 1
ATOM 875 C C . ASN A 1 112 ? -10.543 -9.785 5.792 1.00 93.81 112 ASN A C 1
ATOM 877 O O . ASN A 1 112 ? -9.414 -10.124 5.438 1.00 93.81 112 ASN A O 1
ATOM 881 N N . SER A 1 113 ? -11.626 -10.046 5.051 1.00 97.06 113 SER A N 1
ATOM 882 C CA . SER A 1 113 ? -11.528 -10.692 3.741 1.00 97.06 113 SER A CA 1
ATOM 883 C C . SER A 1 113 ? -10.804 -9.817 2.714 1.00 97.06 113 SER A C 1
ATOM 885 O O . SER A 1 113 ? -10.042 -10.353 1.914 1.00 97.06 113 SER A O 1
ATOM 887 N N . ALA A 1 114 ? -11.046 -8.503 2.708 1.00 96.75 114 ALA A N 1
ATOM 888 C CA . ALA A 1 114 ? -10.392 -7.573 1.788 1.00 96.75 114 ALA A CA 1
ATOM 889 C C . ALA A 1 114 ? -8.904 -7.373 2.120 1.00 96.75 114 ALA A C 1
ATOM 891 O O . ALA A 1 114 ? -8.087 -7.331 1.209 1.00 96.75 114 ALA A O 1
ATOM 892 N N . ALA A 1 115 ? -8.544 -7.315 3.403 1.00 95.38 115 ALA A N 1
ATOM 893 C CA . ALA A 1 115 ? -7.159 -7.237 3.858 1.00 95.38 115 ALA A CA 1
ATOM 894 C C . ALA A 1 115 ? -6.369 -8.491 3.450 1.00 95.38 115 ALA A C 1
ATOM 896 O O . ALA A 1 115 ? -5.287 -8.378 2.887 1.00 95.38 115 ALA A O 1
ATOM 897 N N . ALA A 1 116 ? -6.947 -9.685 3.629 1.00 95.62 116 ALA A N 1
ATOM 898 C CA . ALA A 1 116 ? -6.329 -10.927 3.163 1.00 95.62 116 ALA A CA 1
ATOM 899 C C . ALA A 1 116 ? -6.190 -10.984 1.628 1.00 95.62 116 ALA A C 1
ATOM 901 O O . ALA A 1 116 ? -5.209 -11.519 1.113 1.00 95.62 116 ALA A O 1
ATOM 902 N N . GLU A 1 117 ? -7.165 -10.443 0.888 1.00 96.75 117 GLU A N 1
ATOM 903 C CA . GLU A 1 117 ? -7.081 -10.314 -0.571 1.00 96.75 117 GLU A CA 1
ATOM 904 C C . GLU A 1 117 ? -5.963 -9.352 -0.995 1.00 96.75 117 GLU A C 1
ATOM 906 O O . GLU A 1 117 ? -5.243 -9.669 -1.941 1.00 96.75 117 GLU A O 1
ATOM 911 N N . TYR A 1 118 ? -5.806 -8.229 -0.291 1.00 95.56 118 TYR A N 1
ATOM 912 C CA . TYR A 1 118 ? -4.733 -7.262 -0.518 1.00 95.56 118 TYR A CA 1
ATOM 913 C C . TYR A 1 118 ? -3.354 -7.860 -0.226 1.00 95.56 118 TYR A C 1
ATOM 915 O O . TYR A 1 118 ? -2.474 -7.821 -1.077 1.00 95.56 118 TYR A O 1
ATOM 923 N N . ASP A 1 119 ? -3.176 -8.520 0.922 1.00 93.50 119 ASP A N 1
ATOM 924 C CA . ASP A 1 119 ? -1.910 -9.188 1.250 1.00 93.50 119 ASP A CA 1
ATOM 925 C C . ASP A 1 119 ? -1.543 -10.228 0.170 1.00 93.50 119 ASP A C 1
ATOM 927 O O . ASP A 1 119 ? -0.393 -10.330 -0.264 1.00 93.50 119 ASP A O 1
ATOM 931 N N . ALA A 1 120 ? -2.535 -10.975 -0.329 1.00 96.44 120 ALA A N 1
ATOM 932 C CA . ALA A 1 120 ? -2.337 -11.927 -1.416 1.00 96.44 120 ALA A CA 1
ATOM 933 C C . ALA A 1 120 ? -2.034 -11.255 -2.769 1.00 96.44 120 ALA A C 1
ATOM 935 O O . ALA A 1 120 ? -1.269 -11.814 -3.559 1.00 96.44 120 ALA A O 1
ATOM 936 N N . SER A 1 121 ? -2.625 -10.093 -3.070 1.00 96.44 121 SER A N 1
ATOM 937 C CA . SER A 1 121 ? -2.330 -9.355 -4.302 1.00 96.44 121 SER A CA 1
ATOM 938 C C . SER A 1 121 ? -0.944 -8.733 -4.282 1.00 96.44 121 SER A C 1
ATOM 940 O O . SER A 1 121 ? -0.269 -8.795 -5.307 1.00 96.44 121 SER A O 1
ATOM 942 N N . THR A 1 122 ? -0.495 -8.235 -3.130 1.00 95.19 122 THR A N 1
ATOM 943 C CA . THR A 1 122 ? 0.853 -7.690 -2.962 1.00 95.19 122 THR A CA 1
ATOM 944 C C . THR A 1 122 ? 1.893 -8.785 -3.185 1.00 95.19 122 THR A C 1
ATOM 946 O O . THR A 1 122 ? 2.774 -8.625 -4.020 1.00 95.19 122 THR A O 1
ATOM 949 N N . LEU A 1 123 ? 1.718 -9.967 -2.579 1.00 95.38 123 LEU A N 1
ATOM 950 C CA . LEU A 1 123 ? 2.602 -11.114 -2.838 1.00 95.38 123 LEU A CA 1
ATOM 951 C C . LEU A 1 123 ? 2.598 -11.553 -4.312 1.00 95.38 123 LEU A C 1
ATOM 953 O O . LEU A 1 123 ? 3.619 -11.987 -4.847 1.00 95.38 123 LEU A O 1
ATOM 957 N N . ALA A 1 124 ? 1.445 -11.478 -4.982 1.00 96.75 124 ALA A N 1
ATOM 958 C CA . ALA A 1 124 ? 1.346 -11.808 -6.401 1.00 96.75 124 ALA A CA 1
ATOM 959 C C . ALA A 1 124 ? 2.032 -10.764 -7.297 1.00 96.75 124 ALA A C 1
ATOM 961 O O . ALA A 1 124 ? 2.578 -11.142 -8.339 1.00 96.75 124 ALA A O 1
ATOM 962 N N . LEU A 1 125 ? 1.994 -9.486 -6.904 1.00 97.06 125 LEU A N 1
ATOM 963 C CA . LEU A 1 125 ? 2.717 -8.397 -7.551 1.00 97.06 125 LEU A CA 1
ATOM 964 C C . LEU A 1 125 ? 4.224 -8.574 -7.373 1.00 97.06 125 LEU A C 1
ATOM 966 O O . LEU A 1 125 ? 4.909 -8.638 -8.388 1.00 97.06 125 LEU A O 1
ATOM 970 N N . ASP A 1 126 ? 4.707 -8.795 -6.149 1.00 95.44 126 ASP A N 1
ATOM 971 C CA . ASP A 1 126 ? 6.126 -9.058 -5.866 1.00 95.44 126 ASP A CA 1
ATOM 972 C C . ASP A 1 126 ? 6.656 -10.216 -6.731 1.00 95.44 126 ASP A C 1
ATOM 974 O O . ASP A 1 126 ? 7.673 -10.102 -7.412 1.00 95.44 126 ASP A O 1
ATOM 978 N N . ALA A 1 127 ? 5.909 -11.324 -6.801 1.00 96.81 127 ALA A N 1
ATOM 979 C CA . ALA A 1 127 ? 6.281 -12.464 -7.635 1.00 96.81 127 ALA A CA 1
ATOM 980 C C . ALA A 1 127 ? 6.248 -12.148 -9.145 1.00 96.81 127 ALA A C 1
ATOM 982 O O . ALA A 1 127 ? 6.949 -12.788 -9.930 1.00 96.81 127 ALA A O 1
ATOM 983 N N . ALA A 1 128 ? 5.386 -11.231 -9.594 1.00 97.31 128 ALA A N 1
ATOM 984 C CA . ALA A 1 128 ? 5.349 -10.787 -10.987 1.00 97.31 128 ALA A CA 1
ATOM 985 C C . ALA A 1 128 ? 6.503 -9.840 -11.323 1.00 97.31 128 ALA A C 1
ATOM 987 O O . ALA A 1 128 ? 7.023 -9.904 -12.436 1.00 97.31 128 ALA A O 1
ATOM 988 N N . GLU A 1 129 ? 6.919 -9.005 -10.374 1.00 97.06 129 GLU A N 1
ATOM 989 C CA . GLU A 1 129 ? 8.102 -8.158 -10.493 1.00 97.06 129 GLU A CA 1
ATOM 990 C C . GLU A 1 129 ? 9.385 -8.997 -10.538 1.00 97.06 129 GLU A C 1
ATOM 992 O O . GLU A 1 129 ? 10.208 -8.772 -11.419 1.00 97.06 129 GLU A O 1
ATOM 997 N N . GLU A 1 130 ? 9.506 -10.036 -9.706 1.00 96.69 130 GLU A N 1
ATOM 998 C CA . GLU A 1 130 ? 10.628 -10.990 -9.762 1.00 96.69 130 GLU A CA 1
ATOM 999 C C . GLU A 1 130 ? 10.701 -11.693 -11.129 1.00 96.69 130 GLU A C 1
ATOM 1001 O O . GLU A 1 130 ? 11.747 -11.723 -11.776 1.00 96.69 130 GLU A O 1
ATOM 1006 N N . ARG A 1 131 ? 9.561 -12.172 -11.652 1.00 98.06 131 ARG A N 1
ATOM 1007 C CA . ARG A 1 131 ? 9.510 -12.732 -13.016 1.00 98.06 131 ARG A CA 1
ATOM 1008 C C . ARG A 1 131 ? 9.873 -11.707 -14.086 1.00 98.06 131 ARG A C 1
ATOM 1010 O O . ARG A 1 131 ? 10.435 -12.083 -15.109 1.00 98.06 131 ARG A O 1
ATOM 1017 N N . LEU A 1 132 ? 9.494 -10.442 -13.907 1.00 97.44 132 LEU A N 1
ATOM 1018 C CA . LEU A 1 132 ? 9.867 -9.387 -14.842 1.00 97.44 132 LEU A CA 1
ATOM 1019 C C . LEU A 1 132 ? 11.376 -9.158 -14.820 1.00 97.44 132 LEU A C 1
ATOM 1021 O O . LEU A 1 132 ? 11.945 -8.991 -15.889 1.00 97.44 132 LEU A O 1
ATOM 1025 N N . GLU A 1 133 ? 12.019 -9.183 -13.653 1.00 96.69 133 GLU A N 1
ATOM 1026 C CA . GLU A 1 133 ? 13.475 -9.057 -13.533 1.00 96.69 133 GLU A CA 1
ATOM 1027 C C . GLU A 1 133 ? 14.203 -10.164 -14.313 1.00 96.69 133 GLU A C 1
ATOM 1029 O O . GLU A 1 133 ? 15.126 -9.869 -15.072 1.00 96.69 133 GLU A O 1
ATOM 1034 N N . ASP A 1 134 ? 13.722 -11.409 -14.229 1.00 96.94 134 ASP A N 1
ATOM 1035 C CA . ASP A 1 134 ? 14.259 -12.543 -14.998 1.00 96.94 134 ASP A CA 1
ATOM 1036 C C . ASP A 1 134 ? 14.044 -12.416 -16.520 1.00 96.94 134 ASP A C 1
ATOM 1038 O O . ASP A 1 134 ? 14.798 -12.985 -17.318 1.00 96.94 134 ASP A O 1
ATOM 1042 N N . LEU A 1 135 ? 12.994 -11.703 -16.939 1.00 97.25 135 LEU A N 1
ATOM 1043 C CA . LEU A 1 135 ? 12.598 -11.544 -18.340 1.00 97.25 135 LEU A CA 1
ATOM 1044 C C . LEU A 1 135 ? 13.059 -10.214 -18.963 1.00 97.25 135 LEU A C 1
ATOM 1046 O O . LEU A 1 135 ? 12.987 -10.085 -20.188 1.00 97.25 135 LEU A O 1
ATOM 1050 N N . ASP A 1 136 ? 13.495 -9.226 -18.168 1.00 95.88 136 ASP A N 1
ATOM 1051 C CA . ASP A 1 136 ? 13.790 -7.867 -18.641 1.00 95.88 136 ASP A CA 1
ATOM 1052 C C . ASP A 1 136 ? 14.973 -7.908 -19.622 1.00 95.88 136 ASP A C 1
ATOM 1054 O O . ASP A 1 136 ? 16.101 -8.262 -19.251 1.00 95.88 136 ASP A O 1
ATOM 1058 N N . PRO A 1 137 ? 14.762 -7.571 -20.907 1.00 96.88 137 PRO A N 1
ATOM 1059 C CA . PRO A 1 137 ? 15.828 -7.650 -21.885 1.00 96.88 137 PRO A CA 1
ATOM 1060 C C . PRO A 1 137 ? 16.928 -6.641 -21.557 1.00 96.88 137 PRO A C 1
ATOM 1062 O O . PRO A 1 137 ? 16.688 -5.439 -21.405 1.00 96.88 137 PRO A O 1
ATOM 1065 N N . THR A 1 138 ? 18.174 -7.118 -21.551 1.00 97.06 138 THR A N 1
ATOM 1066 C CA . THR A 1 138 ? 19.338 -6.236 -21.436 1.00 97.06 138 THR A CA 1
ATOM 1067 C C . THR A 1 138 ? 19.320 -5.209 -22.576 1.00 97.06 138 THR A C 1
ATOM 1069 O O . THR A 1 138 ? 19.219 -5.603 -23.745 1.00 97.06 138 THR A O 1
ATOM 1072 N N . PRO A 1 139 ? 19.440 -3.899 -22.283 1.00 97.31 139 PRO A N 1
ATOM 1073 C CA . PRO A 1 139 ? 19.503 -2.881 -23.321 1.00 97.31 139 PRO A CA 1
ATOM 1074 C C . PRO A 1 139 ? 20.649 -3.165 -24.305 1.00 97.31 139 PRO A C 1
ATOM 1076 O O . PRO A 1 139 ? 21.787 -3.367 -23.870 1.00 97.31 139 PRO A O 1
ATOM 1079 N N . PRO A 1 140 ? 20.397 -3.178 -25.626 1.00 97.75 140 PRO A N 1
ATOM 1080 C CA . PRO A 1 140 ? 21.438 -3.468 -26.600 1.00 97.75 140 PRO A CA 1
ATOM 1081 C C . PRO A 1 140 ? 22.494 -2.359 -26.639 1.00 97.75 140 PRO A C 1
ATOM 1083 O O . PRO A 1 140 ? 22.193 -1.179 -26.461 1.00 97.75 140 PRO A O 1
ATOM 1086 N N . GLU A 1 141 ? 23.735 -2.732 -26.965 1.00 97.81 141 GLU A N 1
ATOM 1087 C CA . GLU A 1 141 ? 24.898 -1.830 -26.995 1.00 97.81 141 GLU A CA 1
ATOM 1088 C C . GLU A 1 141 ? 24.680 -0.582 -27.869 1.00 97.81 141 GLU A C 1
ATOM 1090 O O . GLU A 1 141 ? 25.184 0.500 -27.576 1.00 97.81 141 GLU A O 1
ATOM 1095 N N . ALA A 1 142 ? 23.880 -0.711 -28.930 1.00 97.50 142 ALA A N 1
ATOM 1096 C CA . ALA A 1 142 ? 23.521 0.392 -29.812 1.00 97.50 142 ALA A CA 1
ATOM 1097 C C . ALA A 1 142 ? 22.808 1.551 -29.094 1.00 97.50 142 ALA A C 1
ATOM 1099 O O . ALA A 1 142 ? 22.922 2.681 -29.568 1.00 97.50 142 ALA A O 1
ATOM 1100 N N . LEU A 1 143 ? 22.128 1.299 -27.967 1.00 97.19 143 LEU A N 1
ATOM 1101 C CA . LEU A 1 143 ? 21.459 2.328 -27.166 1.00 97.19 143 LEU A CA 1
ATOM 1102 C C . LEU A 1 143 ? 22.402 3.148 -26.299 1.00 97.19 143 LEU A C 1
ATOM 1104 O O . LEU A 1 143 ? 21.972 4.169 -25.768 1.00 97.19 143 LEU A O 1
ATOM 1108 N N . PHE A 1 144 ? 23.660 2.754 -26.148 1.00 97.12 144 PHE A N 1
ATOM 1109 C CA . PHE A 1 144 ? 24.625 3.523 -25.378 1.00 97.12 144 PHE A CA 1
ATOM 1110 C C . PHE A 1 144 ? 25.370 4.515 -26.270 1.00 97.12 144 PHE A C 1
ATOM 1112 O O . PHE A 1 144 ? 25.606 4.269 -27.455 1.00 97.12 144 PHE A O 1
ATOM 1119 N N . GLU A 1 145 ? 25.724 5.659 -25.686 1.00 96.31 145 GLU A N 1
ATOM 1120 C CA . GLU A 1 145 ? 26.535 6.679 -26.346 1.00 96.31 145 GLU A CA 1
ATOM 1121 C C . GLU A 1 145 ? 27.924 6.111 -26.677 1.00 96.31 145 GLU A C 1
ATOM 1123 O O . GLU A 1 145 ? 28.630 5.610 -25.796 1.00 96.31 145 GLU A O 1
ATOM 1128 N N . ARG A 1 146 ? 28.318 6.192 -27.953 1.00 96.56 146 ARG A N 1
ATOM 1129 C CA . ARG A 1 146 ? 29.649 5.811 -28.436 1.00 96.56 146 ARG A CA 1
ATOM 1130 C C . ARG A 1 146 ? 30.555 7.030 -28.536 1.00 96.56 146 ARG A C 1
ATOM 1132 O O . ARG A 1 146 ? 30.113 8.168 -28.720 1.00 96.56 146 ARG A O 1
ATOM 1139 N N . LEU A 1 147 ? 31.861 6.778 -28.466 1.00 96.31 147 LEU A N 1
ATOM 1140 C CA . LEU A 1 147 ? 32.854 7.803 -28.761 1.00 96.31 147 LEU A CA 1
ATOM 1141 C C . LEU A 1 147 ? 32.637 8.319 -30.191 1.00 96.31 147 LEU A C 1
ATOM 1143 O O . LEU A 1 147 ? 32.601 7.535 -31.132 1.00 96.31 147 LEU A O 1
ATOM 1147 N N . GLY A 1 148 ? 32.496 9.636 -30.340 1.00 94.56 148 GLY A N 1
ATOM 1148 C CA . GLY A 1 148 ? 32.254 10.278 -31.635 1.00 94.56 148 GLY A CA 1
ATOM 1149 C C . GLY A 1 148 ? 30.788 10.609 -31.924 1.00 94.56 148 GLY A C 1
ATOM 1150 O O . GLY A 1 148 ? 30.553 11.516 -32.720 1.00 94.56 148 GLY A O 1
ATOM 1151 N N . ASP A 1 149 ? 29.812 10.017 -31.220 1.00 94.94 149 ASP A N 1
ATOM 1152 C CA . ASP A 1 149 ? 28.383 10.299 -31.456 1.00 94.94 149 ASP A CA 1
ATOM 1153 C C . ASP A 1 149 ? 28.076 11.810 -31.324 1.00 94.94 149 ASP A C 1
ATOM 1155 O O . ASP A 1 149 ? 27.383 12.396 -32.158 1.00 94.94 149 ASP A O 1
ATOM 1159 N N . ARG A 1 150 ? 28.686 12.502 -30.348 1.00 92.44 150 ARG A N 1
ATOM 1160 C CA . ARG A 1 150 ? 28.558 13.970 -30.214 1.00 92.44 150 ARG A CA 1
ATOM 1161 C C . ARG A 1 150 ? 29.192 14.749 -31.359 1.00 92.44 150 ARG A C 1
ATOM 1163 O O . ARG A 1 150 ? 28.633 15.759 -31.778 1.00 92.44 150 ARG A O 1
ATOM 1170 N N . ALA A 1 151 ? 30.351 14.310 -31.847 1.00 93.69 151 ALA A N 1
ATOM 1171 C CA . ALA A 1 151 ? 31.040 14.965 -32.960 1.00 93.69 151 ALA A CA 1
ATOM 1172 C C . ALA A 1 151 ? 30.243 14.823 -34.268 1.00 93.69 151 ALA A C 1
ATOM 1174 O O . ALA A 1 151 ? 30.243 15.735 -35.089 1.00 93.69 151 ALA A O 1
ATOM 1175 N N . MET A 1 152 ? 29.491 13.728 -34.404 1.00 92.19 152 MET A N 1
ATOM 1176 C CA . MET A 1 152 ? 28.513 13.500 -35.471 1.00 92.19 152 MET A CA 1
ATOM 1177 C C . MET A 1 152 ? 27.210 14.301 -35.298 1.00 92.19 152 MET A C 1
ATOM 1179 O O . MET A 1 152 ? 26.315 14.219 -36.135 1.00 92.19 152 MET A O 1
ATOM 1183 N N . GLY A 1 153 ? 27.077 15.077 -34.218 1.00 91.50 153 GLY A N 1
ATOM 1184 C CA . GLY A 1 153 ? 25.895 15.890 -33.956 1.00 91.50 153 GLY A CA 1
ATOM 1185 C C . GLY A 1 153 ? 24.698 15.101 -33.423 1.00 91.50 153 GLY A C 1
ATOM 1186 O O . GLY A 1 153 ? 23.568 15.574 -33.545 1.00 91.50 153 GLY A O 1
ATOM 1187 N N . LEU A 1 154 ? 24.885 13.925 -32.814 1.00 91.81 154 LEU A N 1
ATOM 1188 C CA . LEU A 1 154 ? 23.793 13.234 -32.117 1.00 91.81 154 LEU A CA 1
ATOM 1189 C C . LEU A 1 154 ? 23.421 13.976 -30.815 1.00 91.81 154 LEU A C 1
ATOM 1191 O O . LEU A 1 154 ? 24.262 14.661 -30.223 1.00 91.81 154 LEU A O 1
ATOM 1195 N N . PRO A 1 155 ? 22.153 13.900 -30.363 1.00 90.31 155 PRO A N 1
ATOM 1196 C CA . PRO A 1 155 ? 21.735 14.554 -29.127 1.00 90.31 155 PRO A CA 1
ATOM 1197 C C . PRO A 1 155 ? 22.466 13.939 -27.931 1.00 90.31 155 PRO A C 1
ATOM 1199 O O . PRO A 1 155 ? 22.566 12.723 -27.820 1.00 90.31 155 PRO A O 1
ATOM 1202 N N . ALA A 1 156 ? 22.960 14.766 -27.011 1.00 88.62 156 ALA A N 1
ATOM 1203 C CA . ALA A 1 156 ? 23.601 14.256 -25.804 1.00 88.62 156 ALA A CA 1
ATOM 1204 C C . ALA A 1 156 ? 22.562 13.562 -24.912 1.00 88.62 156 ALA A C 1
ATOM 1206 O O . ALA A 1 156 ? 21.601 14.191 -24.455 1.00 88.62 156 ALA A O 1
ATOM 1207 N N . ALA A 1 157 ? 22.774 12.279 -24.636 1.00 86.75 157 ALA A N 1
ATOM 1208 C CA . ALA A 1 157 ? 22.040 11.592 -23.591 1.00 86.75 157 ALA A CA 1
ATOM 1209 C C . ALA A 1 157 ? 22.448 12.159 -22.213 1.00 86.75 157 ALA A C 1
ATOM 1211 O O . ALA A 1 157 ? 23.588 12.576 -22.009 1.00 86.75 157 ALA A O 1
ATOM 1212 N N . ARG A 1 158 ? 21.494 12.258 -21.279 1.00 84.69 158 ARG A N 1
ATOM 1213 C CA . ARG A 1 158 ? 21.710 12.889 -19.956 1.00 84.69 158 ARG A CA 1
ATOM 1214 C C . ARG A 1 158 ? 21.514 11.950 -18.774 1.00 84.69 158 ARG A C 1
ATOM 1216 O O . ARG A 1 158 ? 21.862 12.313 -17.658 1.00 84.69 158 ARG A O 1
ATOM 1223 N N . LEU A 1 159 ? 20.928 10.780 -19.007 1.00 89.94 159 LEU A N 1
ATOM 1224 C CA . LEU A 1 159 ? 20.715 9.784 -17.966 1.00 89.94 159 LEU A CA 1
ATOM 1225 C C . LEU A 1 159 ? 21.691 8.632 -18.151 1.00 89.94 159 LEU A C 1
ATOM 1227 O O . LEU A 1 159 ? 22.117 8.335 -19.271 1.00 89.94 159 LEU A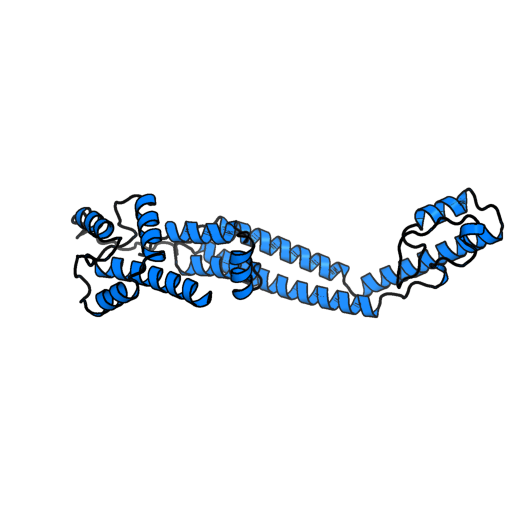 O 1
ATOM 1231 N N . HIS A 1 160 ? 22.007 7.991 -17.032 1.00 91.69 160 HIS A N 1
ATOM 1232 C CA . HIS A 1 160 ? 22.918 6.863 -16.968 1.00 91.69 160 HIS A CA 1
ATOM 1233 C C . HIS A 1 160 ? 22.143 5.572 -16.698 1.00 91.69 160 HIS A C 1
ATOM 1235 O O . HIS A 1 160 ? 21.211 5.562 -15.898 1.00 91.69 160 HIS A O 1
ATOM 1241 N N . HIS A 1 161 ? 22.568 4.485 -17.331 1.00 91.31 161 HIS A N 1
ATOM 1242 C CA . HIS A 1 161 ? 22.149 3.120 -17.043 1.00 91.31 161 HIS A CA 1
ATOM 1243 C C . HIS A 1 161 ? 23.412 2.265 -16.910 1.00 91.31 161 HIS A C 1
ATOM 1245 O O . HIS A 1 161 ? 24.281 2.306 -17.782 1.00 91.31 161 HIS A O 1
ATOM 1251 N N . GLY A 1 162 ? 23.584 1.580 -15.776 1.00 91.31 162 GLY A N 1
ATOM 1252 C CA . GLY A 1 162 ? 24.827 0.849 -15.484 1.00 91.31 162 GLY A CA 1
ATOM 1253 C C . GLY A 1 162 ? 26.086 1.731 -15.528 1.00 91.31 162 GLY A C 1
ATOM 1254 O O . GLY A 1 162 ? 27.131 1.300 -16.004 1.00 91.31 162 GLY A O 1
ATOM 1255 N N . GLY A 1 163 ? 25.978 3.004 -15.125 1.00 94.44 163 GLY A N 1
ATOM 1256 C CA . GLY A 1 163 ? 27.081 3.977 -15.177 1.00 94.44 163 GLY A CA 1
ATOM 1257 C C . GLY A 1 163 ? 27.377 4.562 -16.566 1.00 94.44 163 GLY A C 1
ATOM 1258 O O . GLY A 1 163 ? 28.230 5.440 -16.689 1.00 94.44 163 GLY A O 1
ATOM 1259 N N . ARG A 1 164 ? 26.656 4.146 -17.612 1.00 95.94 164 ARG A N 1
ATOM 1260 C CA . ARG A 1 164 ? 26.876 4.581 -18.999 1.00 95.94 164 ARG A CA 1
ATOM 1261 C C . ARG A 1 164 ? 25.743 5.467 -19.490 1.00 95.94 164 ARG A C 1
ATOM 1263 O O . ARG A 1 164 ? 24.585 5.222 -19.174 1.00 95.94 164 ARG A O 1
ATOM 1270 N N . THR A 1 165 ? 26.064 6.480 -20.284 1.00 94.88 165 THR A N 1
ATOM 1271 C CA . THR A 1 165 ? 25.053 7.339 -20.908 1.00 94.88 165 THR A CA 1
ATOM 1272 C C . THR A 1 165 ? 24.337 6.588 -22.035 1.00 94.88 165 THR A C 1
ATOM 1274 O O . THR A 1 165 ? 24.989 5.929 -22.846 1.00 94.88 165 THR A O 1
ATOM 1277 N N . TRP A 1 166 ? 23.008 6.687 -22.111 1.00 97.06 166 TRP A N 1
ATOM 1278 C CA . TRP A 1 166 ? 22.198 5.938 -23.084 1.00 97.06 166 TRP A CA 1
ATOM 1279 C C . TRP A 1 166 ? 21.032 6.745 -23.671 1.00 97.06 166 TRP A C 1
ATOM 1281 O O . TRP A 1 166 ? 20.492 7.652 -23.039 1.00 97.06 166 TRP A O 1
ATOM 1291 N N . TYR A 1 167 ? 20.643 6.418 -24.901 1.00 94.31 167 TYR A N 1
ATOM 1292 C CA . TYR A 1 167 ? 19.721 7.188 -25.736 1.00 94.31 167 TYR A CA 1
ATOM 1293 C C . TYR A 1 167 ? 18.235 6.977 -25.432 1.00 94.31 167 TYR A C 1
ATOM 1295 O O . TYR A 1 167 ? 17.430 7.801 -25.865 1.00 94.31 167 TYR A O 1
ATOM 1303 N N . ALA A 1 168 ? 17.855 5.932 -24.688 1.00 92.44 168 ALA A N 1
ATOM 1304 C CA . ALA A 1 168 ? 16.448 5.597 -24.430 1.00 92.44 168 ALA A CA 1
ATOM 1305 C C . ALA A 1 168 ? 15.594 6.795 -23.937 1.00 92.44 168 ALA A C 1
ATOM 1307 O O . ALA A 1 168 ? 14.528 7.037 -24.504 1.00 92.44 168 ALA A O 1
ATOM 1308 N N . PRO A 1 169 ? 16.056 7.635 -22.990 1.00 92.69 169 PRO A N 1
ATOM 1309 C CA . PRO A 1 169 ? 15.275 8.775 -22.489 1.00 92.69 169 PRO A CA 1
ATOM 1310 C C . PRO A 1 169 ? 15.165 9.953 -23.466 1.00 92.69 169 PRO A C 1
ATOM 1312 O O . PRO A 1 169 ? 14.339 10.841 -23.276 1.00 92.69 169 PRO A O 1
ATOM 1315 N N . VAL A 1 170 ? 16.016 9.997 -24.493 1.00 91.94 170 VAL A N 1
ATOM 1316 C CA . VAL A 1 170 ? 16.044 11.059 -25.512 1.00 91.94 170 VAL A CA 1
ATOM 1317 C C . VAL A 1 170 ? 15.618 10.541 -26.885 1.00 91.94 170 VAL A C 1
ATOM 1319 O O . VAL A 1 170 ? 15.825 11.224 -27.887 1.00 91.94 170 VAL A O 1
ATOM 1322 N N . ILE A 1 171 ? 14.992 9.361 -26.959 1.00 94.19 171 ILE A N 1
ATOM 1323 C CA . ILE A 1 171 ? 14.667 8.717 -28.235 1.00 94.19 171 ILE A CA 1
ATOM 1324 C C . ILE A 1 171 ? 13.751 9.573 -29.119 1.00 94.19 171 ILE A C 1
ATOM 1326 O O . ILE A 1 171 ? 13.903 9.587 -30.336 1.00 94.19 171 ILE A O 1
ATOM 1330 N N . ALA A 1 172 ? 12.854 10.367 -28.526 1.00 91.62 172 ALA A N 1
ATOM 1331 C CA . ALA A 1 172 ? 12.021 11.310 -29.270 1.00 91.62 172 ALA A CA 1
ATOM 1332 C C . ALA A 1 172 ? 12.863 12.374 -30.004 1.00 91.62 172 ALA A C 1
ATOM 1334 O O . ALA A 1 172 ? 12.572 12.705 -31.152 1.00 91.62 172 ALA A O 1
ATOM 1335 N N . LEU A 1 173 ? 13.946 12.860 -29.384 1.00 88.38 173 LEU A N 1
ATOM 1336 C CA . LEU A 1 173 ? 14.888 13.799 -30.008 1.00 88.38 173 LEU A CA 1
ATOM 1337 C C . LEU A 1 173 ? 15.738 13.115 -31.085 1.00 88.38 173 LEU A C 1
ATOM 1339 O O . LEU A 1 173 ? 15.980 13.701 -32.137 1.00 88.38 173 LEU A O 1
ATOM 1343 N N . VAL A 1 174 ? 16.161 11.870 -30.839 1.00 86.56 174 VAL A N 1
ATOM 1344 C CA . VAL A 1 174 ? 16.870 11.032 -31.823 1.00 86.56 174 VAL A CA 1
ATOM 1345 C C . VAL A 1 174 ? 16.001 10.842 -33.077 1.00 86.56 174 VAL A C 1
ATOM 1347 O O . VAL A 1 174 ? 16.475 11.079 -34.188 1.00 86.56 174 VAL A O 1
ATOM 1350 N N . ARG A 1 175 ? 14.712 10.510 -32.906 1.00 91.06 175 ARG A N 1
ATOM 1351 C CA . ARG A 1 175 ? 13.723 10.383 -33.994 1.00 91.06 175 ARG A CA 1
ATOM 1352 C C . ARG A 1 175 ? 13.466 11.707 -34.715 1.00 91.06 175 ARG A C 1
ATOM 1354 O O . ARG A 1 175 ? 13.403 11.732 -35.937 1.00 91.06 175 ARG A O 1
ATOM 1361 N N . ALA A 1 176 ? 13.352 12.818 -33.989 1.00 87.00 176 ALA A N 1
ATOM 1362 C CA . ALA A 1 176 ? 13.183 14.126 -34.621 1.00 87.00 176 ALA A CA 1
ATOM 1363 C C . ALA A 1 176 ? 14.390 14.475 -35.514 1.00 87.00 176 ALA A C 1
ATOM 1365 O O . ALA A 1 176 ? 14.215 14.886 -36.661 1.00 87.00 176 ALA A O 1
ATOM 1366 N N . ARG A 1 177 ? 15.619 14.228 -35.041 1.00 82.94 177 ARG A N 1
ATOM 1367 C CA . ARG A 1 177 ? 16.840 14.511 -35.813 1.00 82.94 177 ARG A CA 1
ATOM 1368 C C . ARG A 1 177 ? 17.041 13.618 -37.027 1.00 82.94 177 ARG A C 1
ATOM 1370 O O . ARG A 1 177 ? 17.549 14.111 -38.035 1.00 82.94 177 ARG A O 1
ATOM 1377 N N . SER A 1 178 ? 16.629 12.350 -36.971 1.00 78.81 178 SER A N 1
ATOM 1378 C CA . SER A 1 178 ? 16.736 11.455 -38.131 1.00 78.81 178 SER A CA 1
ATOM 1379 C C . SER A 1 178 ? 15.916 11.953 -39.326 1.00 78.81 178 SER A C 1
ATOM 1381 O O . SER A 1 178 ? 16.304 11.718 -40.469 1.00 78.81 178 SER A O 1
ATOM 1383 N N . SER A 1 179 ? 14.837 12.700 -39.065 1.00 73.00 179 SER A N 1
ATOM 1384 C CA . SER A 1 179 ? 13.958 13.256 -40.097 1.00 73.00 179 SER A CA 1
ATOM 1385 C C . SER A 1 179 ? 14.408 14.595 -40.701 1.00 73.00 179 SER A C 1
ATOM 1387 O O . SER A 1 179 ? 13.990 14.903 -41.814 1.00 73.00 179 SER A O 1
ATOM 1389 N N . ALA A 1 180 ? 15.250 15.382 -40.015 1.00 70.25 180 ALA A N 1
ATOM 1390 C CA . ALA A 1 180 ? 15.443 16.798 -40.357 1.00 70.25 180 ALA A CA 1
ATOM 1391 C C . ALA A 1 180 ? 16.903 17.267 -40.548 1.00 70.25 180 ALA A C 1
ATOM 1393 O O . ALA A 1 180 ? 17.123 18.207 -41.308 1.00 70.25 180 ALA A O 1
ATOM 1394 N N . GLU A 1 181 ? 17.902 16.668 -39.879 1.00 65.12 181 GLU A N 1
ATOM 1395 C CA . GLU A 1 181 ? 19.176 17.382 -39.622 1.00 65.12 181 GLU A CA 1
ATOM 1396 C C . GLU A 1 181 ? 20.458 16.524 -39.623 1.00 65.12 181 GLU A C 1
ATOM 1398 O O . GLU A 1 181 ? 21.528 17.036 -39.293 1.00 65.12 181 GLU A O 1
ATOM 1403 N N . ALA A 1 182 ? 20.417 15.234 -39.975 1.00 67.81 182 ALA A N 1
ATOM 1404 C CA . ALA A 1 182 ? 21.648 14.434 -40.020 1.00 67.81 182 ALA A CA 1
ATOM 1405 C C . ALA A 1 182 ? 22.620 14.990 -41.080 1.00 67.81 182 ALA A C 1
ATOM 1407 O O . ALA A 1 182 ? 22.339 14.940 -42.280 1.00 67.81 182 ALA A O 1
ATOM 1408 N N . THR A 1 183 ? 23.756 15.528 -40.627 1.00 72.88 183 THR A N 1
ATOM 1409 C CA . THR A 1 183 ? 24.721 16.253 -41.469 1.00 72.88 183 THR A CA 1
ATOM 1410 C C . THR A 1 183 ? 25.577 15.327 -42.328 1.00 72.88 183 THR A C 1
ATOM 1412 O O . THR A 1 183 ? 26.061 15.742 -43.379 1.00 72.88 183 THR A O 1
ATOM 1415 N N . THR A 1 184 ? 25.740 14.067 -41.918 1.00 90.62 184 THR A N 1
ATOM 1416 C CA . THR A 1 184 ? 26.513 13.050 -42.640 1.00 90.62 184 THR A CA 1
ATOM 1417 C C . THR A 1 184 ? 25.711 11.759 -42.815 1.00 90.62 184 THR A C 1
ATOM 1419 O O . THR A 1 184 ? 24.764 11.484 -42.072 1.00 90.62 184 THR A O 1
ATOM 1422 N N . ALA A 1 185 ? 26.089 10.950 -43.811 1.00 91.62 185 ALA A N 1
ATOM 1423 C CA . ALA A 1 185 ? 25.518 9.616 -44.006 1.00 91.62 185 ALA A CA 1
ATOM 1424 C C . ALA A 1 185 ? 25.750 8.720 -42.775 1.00 91.62 185 ALA A C 1
ATOM 1426 O O . ALA A 1 185 ? 24.822 8.059 -42.322 1.00 91.62 185 ALA A O 1
ATOM 1427 N N . GLU A 1 186 ? 26.940 8.802 -42.176 1.00 93.62 186 GLU A N 1
ATOM 1428 C CA . GLU A 1 186 ? 27.315 8.077 -40.957 1.00 93.62 186 GLU A CA 1
ATOM 1429 C C . GLU A 1 186 ? 26.411 8.432 -39.764 1.00 93.62 186 GLU A C 1
ATOM 1431 O O . GLU A 1 186 ? 25.879 7.546 -39.098 1.00 93.62 186 GLU A O 1
ATOM 1436 N N . ALA A 1 187 ? 26.140 9.725 -39.539 1.00 92.06 187 ALA A N 1
ATOM 1437 C CA . ALA A 1 187 ? 25.223 10.159 -38.485 1.00 92.06 187 ALA A CA 1
ATOM 1438 C C . ALA A 1 187 ? 23.803 9.615 -38.714 1.00 92.06 187 ALA A C 1
ATOM 1440 O O . ALA A 1 187 ? 23.124 9.225 -37.764 1.00 92.06 187 ALA A O 1
ATOM 1441 N N . ARG A 1 188 ? 23.348 9.555 -39.974 1.00 91.81 188 ARG A N 1
ATOM 1442 C CA . ARG A 1 188 ? 22.036 8.993 -40.325 1.00 91.81 188 ARG A CA 1
ATOM 1443 C C . ARG A 1 188 ? 21.974 7.490 -40.059 1.00 91.81 188 ARG A C 1
ATOM 1445 O O . ARG A 1 188 ? 21.005 7.038 -39.456 1.00 91.81 188 ARG A O 1
ATOM 1452 N N . GLU A 1 189 ? 22.988 6.736 -40.473 1.00 93.88 189 GLU A N 1
ATOM 1453 C CA . GLU A 1 189 ? 23.086 5.295 -40.208 1.00 93.88 189 GLU A CA 1
ATOM 1454 C C . GLU A 1 189 ? 23.095 5.010 -38.704 1.00 93.88 189 GLU A C 1
ATOM 1456 O O . GLU A 1 189 ? 22.324 4.174 -38.229 1.00 93.88 189 GLU A O 1
ATOM 1461 N N . ARG A 1 190 ? 23.869 5.782 -37.933 1.00 94.88 190 ARG A N 1
ATOM 1462 C CA . ARG A 1 190 ? 23.917 5.666 -36.473 1.00 94.88 190 ARG A CA 1
ATOM 1463 C C . ARG A 1 190 ? 22.573 5.978 -35.808 1.00 94.88 190 ARG A C 1
ATOM 1465 O O . ARG A 1 190 ? 22.164 5.262 -34.897 1.00 94.88 190 ARG A O 1
ATOM 1472 N N . LEU A 1 191 ? 21.853 7.009 -36.258 1.00 93.62 191 LEU A N 1
ATOM 1473 C CA . LEU A 1 191 ? 20.506 7.319 -35.756 1.00 93.62 191 LEU A CA 1
ATOM 1474 C C . LEU A 1 191 ? 19.510 6.187 -36.060 1.00 93.62 191 LEU A C 1
ATOM 1476 O O . LEU A 1 191 ? 18.716 5.835 -35.189 1.00 93.62 191 LEU A O 1
ATOM 1480 N N . ILE A 1 192 ? 19.562 5.602 -37.262 1.00 93.88 192 ILE A N 1
ATOM 1481 C CA . ILE A 1 192 ? 18.719 4.456 -37.645 1.00 93.88 192 ILE A CA 1
ATOM 1482 C C . ILE A 1 192 ? 19.023 3.245 -36.761 1.00 93.88 192 ILE A C 1
ATOM 1484 O O . ILE A 1 192 ? 18.091 2.594 -36.288 1.00 93.88 192 ILE A O 1
ATOM 1488 N N . GLU A 1 193 ? 20.302 2.968 -36.503 1.00 95.75 193 GLU A N 1
ATOM 1489 C CA . GLU A 1 193 ? 20.738 1.898 -35.603 1.00 95.75 193 GLU A CA 1
ATOM 1490 C C . GLU A 1 193 ? 20.163 2.092 -34.190 1.00 95.75 193 GLU A C 1
ATOM 1492 O O . GLU A 1 193 ? 19.540 1.176 -33.656 1.00 95.75 193 GLU A O 1
ATOM 1497 N N . ILE A 1 194 ? 20.310 3.290 -33.606 1.00 95.19 194 ILE A N 1
ATOM 1498 C CA . ILE A 1 194 ? 19.796 3.612 -32.263 1.00 95.19 194 ILE A CA 1
ATOM 1499 C C . ILE A 1 194 ? 18.272 3.448 -32.205 1.00 95.19 194 ILE A C 1
ATOM 1501 O O . ILE A 1 194 ? 17.761 2.843 -31.264 1.00 95.19 194 ILE A O 1
ATOM 1505 N N . ILE A 1 195 ? 17.543 3.974 -33.196 1.00 95.44 195 ILE A N 1
ATOM 1506 C CA . ILE A 1 195 ? 16.075 3.895 -33.239 1.00 95.44 195 ILE A CA 1
ATOM 1507 C C . ILE A 1 195 ? 15.620 2.442 -33.366 1.00 95.44 195 ILE A C 1
ATOM 1509 O O . ILE A 1 195 ? 14.785 2.000 -32.584 1.00 95.44 195 ILE A O 1
ATOM 1513 N N . SER A 1 196 ? 16.211 1.682 -34.290 1.00 96.38 196 SER A N 1
ATOM 1514 C CA . SER A 1 196 ? 15.848 0.277 -34.507 1.00 96.38 196 SER A CA 1
ATOM 1515 C C . SER A 1 196 ? 16.143 -0.576 -33.271 1.00 96.38 196 SER A C 1
ATOM 1517 O O . SER A 1 196 ? 15.327 -1.409 -32.882 1.00 96.38 196 SER A O 1
ATOM 1519 N N . ALA A 1 197 ? 17.285 -0.340 -32.617 1.00 96.88 197 ALA A N 1
ATOM 1520 C CA . ALA A 1 197 ? 17.647 -1.012 -31.376 1.00 96.88 197 ALA A CA 1
ATOM 1521 C C . ALA A 1 197 ? 16.693 -0.659 -30.227 1.00 96.88 197 ALA A C 1
ATOM 1523 O O . ALA A 1 197 ? 16.353 -1.533 -29.432 1.00 96.88 197 ALA A O 1
ATOM 1524 N N . TYR A 1 198 ? 16.238 0.597 -30.152 1.00 97.19 198 TYR A N 1
ATOM 1525 C CA . TYR A 1 198 ? 15.263 1.028 -29.152 1.00 97.19 198 TYR A CA 1
ATOM 1526 C C . TYR A 1 198 ? 13.916 0.357 -29.376 1.00 97.19 198 TYR A C 1
ATOM 1528 O O . TYR A 1 198 ? 13.354 -0.183 -28.433 1.00 97.19 198 TYR A O 1
ATOM 1536 N N . ASP A 1 199 ? 13.419 0.363 -30.612 1.00 96.81 199 ASP A N 1
ATOM 1537 C CA . ASP A 1 199 ? 12.118 -0.211 -30.948 1.00 96.81 199 ASP A CA 1
ATOM 1538 C C . ASP A 1 199 ? 12.097 -1.719 -30.668 1.00 96.81 199 ASP A C 1
ATOM 1540 O O . ASP A 1 199 ? 11.151 -2.220 -30.061 1.00 96.81 199 ASP A O 1
ATOM 1544 N N . ALA A 1 200 ? 13.171 -2.431 -31.030 1.00 97.75 200 ALA A N 1
ATOM 1545 C CA . ALA A 1 200 ? 13.319 -3.854 -30.739 1.00 97.75 200 ALA A CA 1
ATOM 1546 C C . ALA A 1 200 ? 13.396 -4.138 -29.229 1.00 97.75 200 ALA A C 1
ATOM 1548 O O . ALA A 1 200 ? 12.697 -5.021 -28.734 1.00 97.75 200 ALA A O 1
ATOM 1549 N N . TRP A 1 201 ? 14.214 -3.382 -28.489 1.00 97.75 201 TRP A N 1
ATOM 1550 C CA . TRP A 1 201 ? 14.332 -3.526 -27.036 1.00 97.75 201 TRP A CA 1
ATOM 1551 C C . TRP A 1 201 ? 13.018 -3.202 -26.318 1.00 97.75 201 TRP A C 1
ATOM 1553 O O . TRP A 1 201 ? 12.594 -3.951 -25.444 1.00 97.75 201 TRP A O 1
ATOM 1563 N N . TYR A 1 202 ? 12.337 -2.130 -26.721 1.00 97.50 202 TYR A N 1
ATOM 1564 C CA . TYR A 1 202 ? 11.064 -1.717 -26.140 1.00 97.50 202 TYR A CA 1
ATOM 1565 C C . TYR A 1 202 ? 9.959 -2.744 -26.410 1.00 97.50 202 TYR A C 1
ATOM 1567 O O . TYR A 1 202 ? 9.204 -3.078 -25.502 1.00 97.50 202 TYR A O 1
ATOM 1575 N N . ALA A 1 203 ? 9.895 -3.301 -27.625 1.00 97.75 203 ALA A N 1
ATOM 1576 C CA . ALA A 1 203 ? 8.969 -4.384 -27.946 1.00 97.75 203 ALA A CA 1
ATOM 1577 C C . ALA A 1 203 ? 9.255 -5.651 -27.121 1.00 97.75 203 ALA A C 1
ATOM 1579 O O . ALA A 1 203 ? 8.324 -6.268 -26.607 1.00 97.75 203 ALA A O 1
ATOM 1580 N N . ALA A 1 204 ? 10.530 -6.016 -26.949 1.00 97.81 204 ALA A N 1
ATOM 1581 C CA . ALA A 1 204 ? 10.921 -7.142 -26.104 1.00 97.81 204 ALA A CA 1
ATOM 1582 C C . ALA A 1 204 ? 10.561 -6.904 -24.629 1.00 97.81 204 ALA A C 1
ATOM 1584 O O . ALA A 1 204 ? 10.057 -7.811 -23.972 1.00 97.81 204 ALA A O 1
ATOM 1585 N N . ARG A 1 205 ? 10.750 -5.680 -24.122 1.00 97.69 205 ARG A N 1
ATOM 1586 C CA . ARG A 1 205 ? 10.372 -5.309 -22.755 1.00 97.69 205 ARG A CA 1
ATOM 1587 C C . ARG A 1 205 ? 8.858 -5.354 -22.558 1.00 97.69 205 ARG A C 1
ATOM 1589 O O . ARG A 1 205 ? 8.402 -5.905 -21.568 1.00 97.69 205 ARG A O 1
ATOM 1596 N N . ALA A 1 206 ? 8.079 -4.846 -23.512 1.00 97.44 206 ALA A N 1
ATOM 1597 C CA . ALA A 1 206 ? 6.621 -4.940 -23.464 1.00 97.44 206 ALA A CA 1
ATOM 1598 C C . ALA A 1 206 ? 6.146 -6.406 -23.441 1.00 97.44 206 ALA A C 1
ATOM 1600 O O . ALA A 1 206 ? 5.268 -6.756 -22.658 1.00 97.44 206 ALA A O 1
ATOM 1601 N N . ALA A 1 207 ? 6.770 -7.278 -24.240 1.00 97.94 207 ALA A N 1
ATOM 1602 C CA . ALA A 1 207 ? 6.493 -8.713 -24.206 1.00 97.94 207 ALA A CA 1
ATOM 1603 C C . ALA A 1 207 ? 6.895 -9.359 -22.865 1.00 97.94 207 ALA A C 1
ATOM 1605 O O . ALA A 1 207 ? 6.184 -10.235 -22.378 1.00 97.94 207 ALA A O 1
ATOM 1606 N N . ALA A 1 208 ? 7.998 -8.922 -22.246 1.00 97.94 208 ALA A N 1
ATOM 1607 C CA . ALA A 1 208 ? 8.409 -9.368 -20.914 1.00 97.94 208 ALA A CA 1
ATOM 1608 C C . ALA A 1 208 ? 7.416 -8.931 -19.823 1.00 97.94 208 ALA A C 1
ATOM 1610 O O . ALA A 1 208 ? 7.053 -9.740 -18.974 1.00 97.94 208 ALA A O 1
ATOM 1611 N N . GLU A 1 209 ? 6.924 -7.690 -19.873 1.00 97.31 209 GLU A N 1
ATOM 1612 C CA . GLU A 1 209 ? 5.885 -7.175 -18.968 1.00 97.31 209 GLU A CA 1
ATOM 1613 C C . GLU A 1 209 ? 4.549 -7.922 -19.122 1.00 97.31 209 GLU A C 1
ATOM 1615 O O . GLU A 1 209 ? 3.868 -8.200 -18.132 1.00 97.31 209 GLU A O 1
ATOM 1620 N N . GLU A 1 210 ? 4.170 -8.274 -20.352 1.00 97.81 210 GLU A N 1
ATOM 1621 C CA . GLU A 1 210 ? 2.999 -9.115 -20.614 1.00 97.81 210 GLU A CA 1
ATOM 1622 C C . GLU A 1 210 ? 3.201 -10.535 -20.061 1.00 97.81 210 GLU A C 1
ATOM 16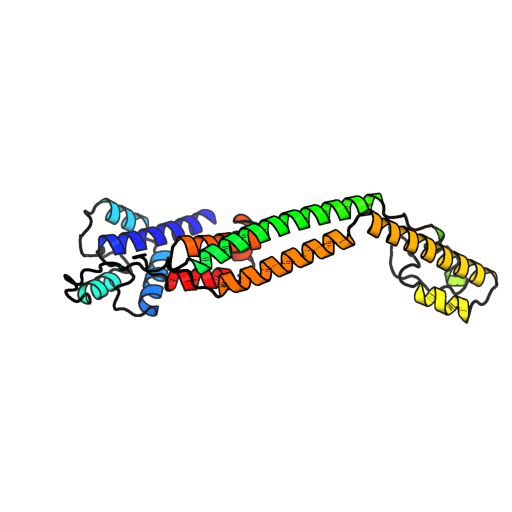24 O O . GLU A 1 210 ? 2.340 -11.053 -19.349 1.00 97.81 210 GLU A O 1
ATOM 1629 N N . ALA A 1 211 ? 4.358 -11.146 -20.331 1.00 97.81 211 ALA A N 1
ATOM 1630 C CA . ALA A 1 211 ? 4.681 -12.505 -19.903 1.00 97.81 211 ALA A CA 1
ATOM 1631 C C . ALA A 1 211 ? 4.847 -12.645 -18.380 1.00 97.81 211 ALA A C 1
ATOM 1633 O O . ALA A 1 211 ? 4.484 -13.679 -17.816 1.00 97.81 211 ALA A O 1
ATOM 1634 N N . SER A 1 212 ? 5.365 -11.622 -17.695 1.00 98.12 212 SER A N 1
ATOM 1635 C CA . SER A 1 212 ? 5.505 -11.625 -16.234 1.00 98.12 212 SER A CA 1
ATOM 1636 C C . SER A 1 212 ? 4.154 -11.513 -15.518 1.00 98.12 212 SER A C 1
ATOM 1638 O O . SER A 1 212 ? 3.999 -11.989 -14.383 1.00 98.12 212 SER A O 1
ATOM 1640 N N . GLY A 1 213 ? 3.163 -10.916 -16.192 1.00 98.12 213 GLY A N 1
ATOM 1641 C CA . GLY A 1 213 ? 1.848 -10.604 -15.645 1.00 98.12 213 GLY A CA 1
ATOM 1642 C C . GLY A 1 213 ? 1.845 -9.390 -14.711 1.00 98.12 213 GLY A C 1
ATOM 1643 O O . GLY A 1 213 ? 0.847 -9.178 -14.018 1.00 98.12 213 GLY A O 1
ATOM 1644 N N . VAL A 1 214 ? 2.925 -8.595 -14.680 1.00 97.69 214 VAL A N 1
ATOM 1645 C CA . VAL A 1 214 ? 3.093 -7.474 -13.735 1.00 97.69 214 VAL A CA 1
ATOM 1646 C C . VAL A 1 214 ? 1.965 -6.448 -13.848 1.00 97.69 214 VAL A C 1
ATOM 1648 O O . VAL A 1 214 ? 1.434 -6.007 -12.835 1.00 97.69 214 VAL A O 1
ATOM 1651 N N . TRP A 1 215 ? 1.497 -6.148 -15.065 1.00 96.62 215 TRP A N 1
ATOM 1652 C CA . TRP A 1 215 ? 0.385 -5.216 -15.278 1.00 96.62 215 TRP A CA 1
ATOM 1653 C C . TRP A 1 215 ? -0.925 -5.702 -14.654 1.00 96.62 215 TRP A C 1
ATOM 1655 O O . TRP A 1 215 ? -1.648 -4.923 -14.031 1.00 96.62 215 TRP A O 1
ATOM 1665 N N . PHE A 1 216 ? -1.232 -6.993 -14.799 1.00 97.75 216 PHE A N 1
ATOM 1666 C CA . PHE A 1 216 ? -2.441 -7.575 -14.223 1.00 97.75 216 PHE A CA 1
ATOM 1667 C C . PHE A 1 216 ? -2.345 -7.657 -12.696 1.00 97.75 216 PHE A C 1
ATOM 1669 O O . PHE A 1 216 ? -3.309 -7.331 -12.002 1.00 97.75 216 PHE A O 1
ATOM 1676 N N . ALA A 1 217 ? -1.180 -8.047 -12.171 1.00 96.88 217 ALA A N 1
ATOM 1677 C CA . ALA A 1 217 ? -0.937 -8.102 -10.734 1.00 96.88 217 ALA A CA 1
ATOM 1678 C C . ALA A 1 217 ? -1.032 -6.708 -10.093 1.00 96.88 217 ALA A C 1
ATOM 1680 O O . ALA A 1 217 ? -1.750 -6.549 -9.112 1.00 96.88 217 ALA A O 1
ATOM 1681 N N . ALA A 1 218 ? -0.429 -5.685 -10.707 1.00 96.31 218 ALA A N 1
ATOM 1682 C CA . ALA A 1 218 ? -0.487 -4.305 -10.229 1.00 96.31 218 ALA A CA 1
ATOM 1683 C C . ALA A 1 218 ? -1.914 -3.738 -10.262 1.00 96.31 218 ALA A C 1
ATOM 1685 O O . ALA A 1 218 ? -2.346 -3.065 -9.328 1.00 96.31 218 ALA A O 1
ATOM 1686 N N . ALA A 1 219 ? -2.682 -4.029 -11.319 1.00 96.69 219 ALA A N 1
ATOM 1687 C CA . ALA A 1 219 ? -4.083 -3.622 -11.396 1.00 96.69 219 ALA A CA 1
ATOM 1688 C C . ALA A 1 219 ? -4.933 -4.282 -10.298 1.00 96.69 219 ALA A C 1
ATOM 1690 O O . ALA A 1 219 ? -5.784 -3.622 -9.699 1.00 96.69 219 ALA A O 1
ATOM 1691 N N . ARG A 1 220 ? -4.694 -5.571 -10.019 1.00 97.56 220 ARG A N 1
ATOM 1692 C CA . ARG A 1 220 ? -5.366 -6.301 -8.940 1.00 97.56 220 ARG A CA 1
ATOM 1693 C C . ARG A 1 220 ? -4.994 -5.749 -7.567 1.00 97.56 220 ARG A C 1
ATOM 1695 O O . ARG A 1 220 ? -5.891 -5.540 -6.758 1.00 97.56 220 ARG A O 1
ATOM 1702 N N . ASP A 1 221 ? -3.710 -5.512 -7.327 1.00 97.12 221 ASP A N 1
ATOM 1703 C CA . ASP A 1 221 ? -3.208 -4.965 -6.068 1.00 97.12 221 ASP A CA 1
ATOM 1704 C C . ASP A 1 221 ? -3.800 -3.588 -5.773 1.00 97.12 221 ASP A C 1
ATOM 1706 O O . ASP A 1 221 ? -4.411 -3.372 -4.725 1.00 97.12 221 ASP A O 1
ATOM 1710 N N . LYS A 1 222 ? -3.793 -2.707 -6.778 1.00 96.25 222 LYS A N 1
ATOM 1711 C CA . LYS A 1 222 ? -4.458 -1.408 -6.697 1.00 96.25 222 LYS A CA 1
ATOM 1712 C C . LYS A 1 222 ? -5.949 -1.534 -6.361 1.00 96.25 222 LYS A C 1
ATOM 1714 O O . LYS A 1 222 ? -6.434 -0.828 -5.481 1.00 96.25 222 LYS A O 1
ATOM 1719 N N . ALA A 1 223 ? -6.678 -2.417 -7.046 1.00 97.25 223 ALA A N 1
ATOM 1720 C CA . ALA A 1 223 ? -8.109 -2.608 -6.803 1.00 97.25 223 ALA A CA 1
ATOM 1721 C C . ALA A 1 223 ? -8.398 -3.157 -5.392 1.00 97.25 223 ALA A C 1
ATOM 1723 O O . ALA A 1 223 ? -9.370 -2.744 -4.755 1.00 97.25 223 ALA A O 1
ATOM 1724 N N . ALA A 1 224 ? -7.552 -4.058 -4.885 1.00 96.00 224 ALA A N 1
ATOM 1725 C CA . ALA A 1 224 ? -7.647 -4.556 -3.517 1.00 96.00 224 ALA A CA 1
ATOM 1726 C C . ALA A 1 224 ? -7.372 -3.437 -2.494 1.00 96.00 224 ALA A C 1
ATOM 1728 O O . ALA A 1 224 ? -8.114 -3.312 -1.518 1.00 96.00 224 ALA A O 1
ATOM 1729 N N . GLY A 1 225 ? -6.389 -2.570 -2.759 1.00 94.94 225 GLY A N 1
ATOM 1730 C CA . GLY A 1 225 ? -6.072 -1.415 -1.916 1.00 94.94 225 GLY A CA 1
ATOM 1731 C C . GLY A 1 225 ? -7.231 -0.421 -1.838 1.00 94.94 225 GLY A C 1
ATOM 1732 O O . GLY A 1 225 ? -7.687 -0.081 -0.748 1.00 94.94 225 GLY A O 1
ATOM 1733 N N . GLU A 1 226 ? -7.805 -0.046 -2.986 1.00 95.19 226 GLU A N 1
ATOM 1734 C CA . GLU A 1 226 ? -8.982 0.836 -3.054 1.00 95.19 226 GLU A CA 1
ATOM 1735 C C . GLU A 1 226 ? -10.186 0.258 -2.282 1.00 95.19 226 GLU A C 1
ATOM 1737 O O . GLU A 1 226 ? -10.949 0.993 -1.644 1.00 95.19 226 GLU A O 1
ATOM 1742 N N . ARG A 1 227 ? -10.355 -1.071 -2.298 1.00 97.62 227 ARG A N 1
ATOM 1743 C CA . ARG A 1 227 ? -11.401 -1.761 -1.533 1.00 97.62 227 ARG A CA 1
ATOM 1744 C C . ARG A 1 227 ? -11.150 -1.694 -0.025 1.00 97.62 227 ARG A C 1
ATOM 1746 O O . ARG A 1 227 ? -12.096 -1.436 0.725 1.00 97.62 227 ARG A O 1
ATOM 1753 N N . VAL A 1 228 ? -9.913 -1.919 0.422 1.00 96.06 228 VAL A N 1
ATOM 1754 C CA . VAL A 1 228 ? -9.524 -1.779 1.835 1.00 96.06 228 VAL A CA 1
ATOM 1755 C C . VAL A 1 228 ? -9.744 -0.341 2.312 1.00 96.06 228 VAL A C 1
ATOM 1757 O O . VAL A 1 228 ? -10.355 -0.144 3.363 1.00 96.06 228 VAL A O 1
ATOM 1760 N N . ASP A 1 229 ? -9.365 0.660 1.517 1.00 92.75 229 ASP A N 1
ATOM 1761 C CA . ASP A 1 229 ? -9.565 2.079 1.838 1.00 92.75 229 ASP A CA 1
ATOM 1762 C C . ASP A 1 229 ? -11.049 2.439 1.999 1.00 92.75 229 ASP A C 1
ATOM 1764 O O . ASP A 1 229 ? -11.446 3.101 2.966 1.00 92.75 229 ASP A O 1
ATOM 1768 N N . ALA A 1 230 ? -11.906 1.949 1.099 1.00 95.06 230 ALA A N 1
ATOM 1769 C CA . ALA A 1 230 ? -13.350 2.144 1.203 1.00 95.06 230 ALA A CA 1
ATOM 1770 C C . ALA A 1 230 ? -13.936 1.510 2.482 1.00 95.06 230 ALA A C 1
ATOM 1772 O O . ALA A 1 230 ? -14.811 2.096 3.130 1.00 95.06 230 ALA A O 1
ATOM 1773 N N . LEU A 1 231 ? -13.454 0.326 2.875 1.00 95.50 231 LEU A N 1
ATOM 1774 C CA . LEU A 1 231 ? -13.875 -0.347 4.107 1.00 95.50 231 LEU A CA 1
ATOM 1775 C C . LEU A 1 231 ? -13.331 0.353 5.359 1.00 95.50 231 LEU A C 1
ATOM 1777 O O . LEU A 1 231 ? -14.077 0.504 6.325 1.00 95.50 231 LEU A O 1
ATOM 1781 N N . ASN A 1 232 ? -12.101 0.870 5.326 1.00 93.75 232 ASN A N 1
ATOM 1782 C CA . ASN A 1 232 ? -11.541 1.708 6.390 1.00 93.75 232 ASN A CA 1
ATOM 1783 C C . ASN A 1 232 ? -12.409 2.951 6.624 1.00 93.75 232 ASN A C 1
ATOM 1785 O O . ASN A 1 232 ? -12.786 3.236 7.762 1.00 93.75 232 ASN A O 1
ATOM 1789 N N . ALA A 1 233 ? -12.821 3.647 5.560 1.00 92.06 233 ALA A N 1
ATOM 1790 C CA . ALA A 1 233 ? -13.716 4.799 5.670 1.00 92.06 233 ALA A CA 1
ATOM 1791 C C . ALA A 1 233 ? -15.072 4.435 6.319 1.00 92.06 233 ALA A C 1
ATOM 1793 O O . ALA A 1 233 ? -15.597 5.186 7.153 1.00 92.06 233 ALA A O 1
ATOM 1794 N N . ARG A 1 234 ? -15.628 3.258 5.994 1.00 95.94 234 ARG A N 1
ATOM 1795 C CA . ARG A 1 234 ? -16.850 2.723 6.627 1.00 95.94 234 ARG A CA 1
ATOM 1796 C C . ARG A 1 234 ? -16.629 2.365 8.101 1.00 95.94 234 ARG A C 1
ATOM 1798 O O . ARG A 1 234 ? -17.455 2.740 8.934 1.00 95.94 234 ARG A O 1
ATOM 1805 N N . LEU A 1 235 ? -15.523 1.701 8.445 1.00 93.31 235 LEU A N 1
ATOM 1806 C CA . LEU A 1 235 ? -15.160 1.384 9.833 1.00 93.31 235 LEU A CA 1
ATOM 1807 C C . LEU A 1 235 ? -15.019 2.660 10.670 1.00 93.31 235 LEU A C 1
ATOM 1809 O O . LEU A 1 235 ? -15.612 2.760 11.738 1.00 93.31 235 LEU A O 1
ATOM 1813 N N . VAL A 1 236 ? -14.292 3.667 10.180 1.00 89.75 236 VAL A N 1
ATOM 1814 C CA . VAL A 1 236 ? -14.090 4.952 10.874 1.00 89.75 236 VAL A CA 1
ATOM 1815 C C . VAL A 1 236 ? -15.418 5.664 11.156 1.00 89.75 236 VAL A C 1
ATOM 1817 O O . VAL A 1 236 ? -15.626 6.213 12.246 1.00 89.75 236 VAL A O 1
ATOM 1820 N N . SER A 1 237 ? -16.328 5.671 10.181 1.00 88.75 237 SER A N 1
ATOM 1821 C CA . SER A 1 237 ? -17.605 6.389 10.277 1.00 88.75 237 SER A CA 1
ATOM 1822 C C . SER A 1 237 ? -18.683 5.649 11.073 1.00 88.75 237 SER A C 1
ATOM 1824 O O . SER A 1 237 ? -19.577 6.302 11.607 1.00 88.75 237 SER A O 1
ATOM 1826 N N . THR A 1 238 ? -18.589 4.325 11.210 1.00 92.62 238 THR A N 1
ATOM 1827 C CA . THR A 1 238 ? -19.563 3.507 11.952 1.00 92.62 238 THR A CA 1
ATOM 1828 C C . THR A 1 238 ? -19.170 3.426 13.428 1.00 92.62 238 THR A C 1
ATOM 1830 O O . THR A 1 238 ? -18.126 2.850 13.708 1.00 92.62 238 THR A O 1
ATOM 1833 N N . PRO A 1 239 ? -19.930 3.973 14.391 1.00 92.25 239 PRO A N 1
ATOM 1834 C CA . PRO A 1 239 ? -19.553 3.928 15.808 1.00 92.25 239 PRO A CA 1
ATOM 1835 C C . PRO A 1 239 ? -19.467 2.493 16.344 1.00 92.25 239 PRO A C 1
ATOM 1837 O O . PRO A 1 239 ? -20.336 1.682 16.042 1.00 92.25 239 PRO A O 1
ATOM 1840 N N . ALA A 1 240 ? -18.454 2.202 17.159 1.00 90.94 240 ALA A N 1
ATOM 1841 C CA . ALA A 1 240 ? -18.420 1.019 18.014 1.00 90.94 240 ALA A CA 1
ATOM 1842 C C . ALA A 1 240 ? -19.080 1.327 19.365 1.00 90.94 240 ALA A C 1
ATOM 1844 O O . ALA A 1 240 ? -18.722 2.305 20.022 1.00 90.94 240 ALA A O 1
ATOM 1845 N N . ARG A 1 241 ? -20.029 0.489 19.780 1.00 88.06 241 ARG A N 1
ATOM 1846 C CA . ARG A 1 241 ? -20.713 0.561 21.082 1.00 88.06 241 ARG A CA 1
ATOM 1847 C C . ARG A 1 241 ? -20.345 -0.592 22.005 1.00 88.06 241 ARG A C 1
ATOM 1849 O O . ARG A 1 241 ? -20.633 -0.521 23.189 1.00 88.06 241 ARG A O 1
ATOM 1856 N N . THR A 1 242 ? -19.696 -1.621 21.470 1.00 87.19 242 THR A N 1
ATOM 1857 C CA . THR A 1 242 ? -19.249 -2.811 22.195 1.00 87.19 242 THR A CA 1
ATOM 1858 C C . THR A 1 242 ? -17.732 -2.948 22.138 1.00 87.19 242 THR A C 1
ATOM 1860 O O . THR A 1 242 ? -17.060 -2.441 21.231 1.00 87.19 242 THR A O 1
ATOM 1863 N N . LEU A 1 243 ? -17.174 -3.726 23.069 1.00 85.75 243 LEU A N 1
ATOM 1864 C CA . LEU A 1 243 ? -15.757 -4.090 23.037 1.00 85.75 243 LEU A CA 1
ATOM 1865 C C . LEU A 1 243 ? -15.373 -4.829 21.745 1.00 85.75 243 LEU A C 1
ATOM 1867 O O . LEU A 1 243 ? -14.262 -4.660 21.245 1.00 85.75 243 LEU A O 1
ATOM 1871 N N . GLU A 1 244 ? -16.281 -5.634 21.194 1.00 88.19 244 GLU A N 1
ATOM 1872 C CA . GLU A 1 244 ? -16.020 -6.378 19.963 1.00 88.19 244 GLU A CA 1
ATOM 1873 C C . GLU A 1 244 ? -15.930 -5.444 18.748 1.00 88.19 244 GLU A C 1
ATOM 1875 O O . GLU A 1 244 ? -15.004 -5.563 17.946 1.00 88.19 244 GLU A O 1
ATOM 1880 N N . GLY A 1 245 ? -16.805 -4.439 18.662 1.00 90.62 245 GLY A N 1
ATOM 1881 C CA . GLY A 1 245 ? -16.706 -3.381 17.658 1.00 90.62 245 GLY A CA 1
ATOM 1882 C C . GLY A 1 245 ? -15.398 -2.589 17.753 1.00 90.62 245 GLY A C 1
ATOM 1883 O O . GLY A 1 245 ? -14.735 -2.339 16.743 1.00 90.62 245 GLY A O 1
ATOM 1884 N N . LEU A 1 246 ? -14.969 -2.251 18.973 1.00 89.12 246 LEU A N 1
ATOM 1885 C CA . LEU A 1 246 ? -13.686 -1.579 19.210 1.00 89.12 246 LEU A CA 1
ATOM 1886 C C . LEU A 1 246 ? -12.494 -2.441 18.778 1.00 89.12 246 LEU A C 1
ATOM 1888 O O . LEU A 1 246 ? -11.547 -1.923 18.181 1.00 89.12 246 LEU A O 1
ATOM 1892 N N . ARG A 1 247 ? -12.541 -3.754 19.038 1.00 86.38 247 ARG A N 1
ATOM 1893 C CA . ARG A 1 247 ? -11.511 -4.700 18.588 1.00 86.38 247 ARG A CA 1
ATOM 1894 C C . ARG A 1 247 ? -11.405 -4.748 17.070 1.00 86.38 247 ARG A C 1
ATOM 1896 O O . ARG A 1 247 ? -10.283 -4.740 16.575 1.00 86.38 247 ARG A O 1
ATOM 1903 N N . GLN A 1 248 ? -12.526 -4.733 16.344 1.00 92.69 248 GLN A N 1
ATOM 1904 C CA . GLN A 1 248 ? -12.503 -4.700 14.875 1.00 92.69 248 GLN A CA 1
ATOM 1905 C C . GLN A 1 248 ? -11.778 -3.454 14.350 1.00 92.69 248 GLN A C 1
ATOM 1907 O O . GLN A 1 248 ? -10.892 -3.553 13.503 1.00 92.69 248 GLN A O 1
ATOM 1912 N N . LYS A 1 249 ? -12.068 -2.275 14.912 1.00 93.06 249 LYS A N 1
ATOM 1913 C CA . LYS A 1 249 ? -11.363 -1.038 14.536 1.00 93.06 249 LYS A CA 1
ATOM 1914 C C . LYS A 1 249 ? -9.880 -1.077 14.886 1.00 93.06 249 LYS A C 1
ATOM 1916 O O . LYS A 1 249 ? -9.047 -0.644 14.093 1.00 93.06 249 LYS A O 1
ATOM 1921 N N . ALA A 1 250 ? -9.540 -1.594 16.065 1.00 88.75 250 ALA A N 1
ATOM 1922 C CA . ALA A 1 250 ? -8.152 -1.733 16.486 1.00 88.75 250 ALA A CA 1
ATOM 1923 C C . ALA A 1 250 ? -7.373 -2.693 15.574 1.00 88.75 250 ALA A C 1
ATOM 1925 O O . ALA A 1 250 ? -6.243 -2.383 15.206 1.00 88.75 250 ALA A O 1
ATOM 1926 N N . ALA A 1 251 ? -7.980 -3.812 15.168 1.00 90.25 251 ALA A N 1
ATOM 1927 C CA . ALA A 1 251 ? -7.382 -4.757 14.231 1.00 90.25 251 ALA A CA 1
ATOM 1928 C C . ALA A 1 251 ? -7.063 -4.086 12.885 1.00 90.25 251 ALA A C 1
ATOM 1930 O O . ALA A 1 251 ? -5.926 -4.179 12.418 1.00 90.25 251 ALA A O 1
ATOM 1931 N N . ALA A 1 252 ? -8.009 -3.320 12.331 1.00 91.75 252 ALA A N 1
ATOM 1932 C CA . ALA A 1 252 ? -7.790 -2.568 11.097 1.00 91.75 252 ALA A CA 1
ATOM 1933 C C . ALA A 1 252 ? -6.660 -1.532 11.219 1.00 91.75 252 ALA A C 1
ATOM 1935 O O . ALA A 1 252 ? -5.790 -1.445 10.352 1.00 91.75 252 ALA A O 1
ATOM 1936 N N . ALA A 1 253 ? -6.609 -0.797 12.336 1.00 87.81 253 ALA A N 1
ATOM 1937 C CA . ALA A 1 253 ? -5.553 0.184 12.592 1.00 87.81 253 ALA A CA 1
ATOM 1938 C C . ALA A 1 253 ? -4.163 -0.467 12.712 1.00 87.81 253 ALA A C 1
ATOM 1940 O O . ALA A 1 253 ? -3.172 0.076 12.222 1.00 87.81 253 ALA A O 1
ATOM 1941 N N . VAL A 1 254 ? -4.082 -1.630 13.367 1.00 85.44 254 VAL A N 1
ATOM 1942 C CA . VAL A 1 254 ? -2.839 -2.399 13.516 1.00 85.44 254 VAL A CA 1
ATOM 1943 C C . VAL A 1 254 ? -2.348 -2.908 12.165 1.00 85.44 254 VAL A C 1
ATOM 1945 O O . VAL A 1 254 ? -1.161 -2.773 11.871 1.00 85.44 254 VAL A O 1
ATOM 1948 N N . TRP A 1 255 ? -3.237 -3.456 11.337 1.00 92.44 255 TRP A N 1
ATOM 1949 C CA . TRP A 1 255 ? -2.880 -3.927 10.000 1.00 92.44 255 TRP A CA 1
ATOM 1950 C C . TRP A 1 255 ? -2.388 -2.781 9.110 1.00 92.44 255 TRP A C 1
ATOM 1952 O O . TRP A 1 255 ? -1.289 -2.869 8.573 1.00 92.44 255 TRP A O 1
ATOM 1962 N N . ALA A 1 256 ? -3.106 -1.651 9.064 1.00 88.75 256 ALA A N 1
ATOM 1963 C CA . ALA A 1 256 ? -2.716 -0.482 8.265 1.00 88.75 256 ALA A CA 1
ATOM 1964 C C . ALA A 1 256 ? -1.363 0.116 8.699 1.00 88.75 256 ALA A C 1
ATOM 1966 O O . ALA A 1 256 ? -0.644 0.760 7.929 1.00 88.75 256 ALA A O 1
ATOM 1967 N N . ALA A 1 257 ? -0.979 -0.094 9.957 1.00 85.56 257 ALA A N 1
ATOM 1968 C CA . ALA A 1 257 ? 0.327 0.309 10.442 1.00 85.56 257 ALA A CA 1
ATOM 1969 C C . ALA A 1 257 ? 1.464 -0.630 10.010 1.00 85.56 257 ALA A C 1
ATOM 1971 O O . ALA A 1 257 ? 2.615 -0.202 10.086 1.00 85.56 257 ALA A O 1
ATOM 1972 N N . GLY A 1 258 ? 1.163 -1.844 9.542 1.00 87.25 258 GLY A N 1
ATOM 1973 C CA . GLY A 1 258 ? 2.125 -2.919 9.293 1.00 87.25 258 GLY A CA 1
ATOM 1974 C C . GLY A 1 258 ? 2.407 -3.779 10.530 1.00 87.25 258 GLY A C 1
ATOM 1975 O O . GLY A 1 258 ? 3.465 -4.396 10.614 1.00 87.25 258 GLY A O 1
ATOM 1976 N N . GLY A 1 259 ? 1.499 -3.786 11.512 1.00 83.50 259 GLY A N 1
ATOM 1977 C CA . GLY A 1 259 ? 1.633 -4.501 12.781 1.00 83.50 259 GLY A CA 1
ATOM 1978 C C . GLY A 1 259 ? 1.762 -3.584 14.003 1.00 83.50 259 GLY A C 1
ATOM 1979 O O . GLY A 1 259 ? 1.911 -2.365 13.905 1.00 83.50 259 GLY A O 1
ATOM 1980 N N . ILE A 1 260 ? 1.701 -4.185 15.198 1.00 76.88 260 ILE A N 1
ATOM 1981 C CA . ILE A 1 260 ? 1.700 -3.449 16.478 1.00 76.88 260 ILE A CA 1
ATOM 1982 C C . ILE A 1 260 ? 3.009 -2.675 16.676 1.00 76.88 260 ILE A C 1
ATOM 1984 O O . ILE A 1 260 ? 2.981 -1.516 17.085 1.00 76.88 260 ILE A O 1
ATOM 1988 N N . ALA A 1 261 ? 4.157 -3.279 16.358 1.00 76.38 261 ALA A N 1
ATOM 1989 C CA . ALA A 1 261 ? 5.458 -2.634 16.542 1.00 76.38 261 ALA A CA 1
ATOM 1990 C C . ALA A 1 261 ? 5.606 -1.375 15.668 1.00 76.38 261 ALA A C 1
ATOM 1992 O O . ALA A 1 261 ? 6.106 -0.347 16.127 1.00 76.38 261 ALA A O 1
ATOM 1993 N N . GLN A 1 262 ? 5.125 -1.434 14.427 1.00 81.19 262 GLN A N 1
ATOM 1994 C CA . GLN A 1 262 ? 5.130 -0.325 13.483 1.00 81.19 262 GLN A CA 1
ATOM 1995 C C . GLN A 1 262 ? 4.115 0.749 13.880 1.00 81.19 262 GLN A C 1
ATOM 1997 O O . GLN A 1 262 ? 4.425 1.935 13.785 1.00 81.19 262 GLN A O 1
ATOM 2002 N N . LEU A 1 263 ? 2.940 0.361 14.391 1.00 79.31 263 LEU A N 1
ATOM 2003 C CA . LEU A 1 263 ? 1.972 1.304 14.956 1.00 79.31 263 LEU A CA 1
ATOM 2004 C C . LEU A 1 263 ? 2.589 2.100 16.109 1.00 79.31 263 LEU A C 1
ATOM 2006 O O . LEU A 1 263 ? 2.495 3.327 16.139 1.00 79.31 263 LEU A O 1
ATOM 2010 N N . GLU A 1 264 ? 3.270 1.417 17.031 1.00 77.06 264 GLU A N 1
ATOM 2011 C CA . GLU A 1 264 ? 3.978 2.066 18.131 1.00 77.06 264 GLU A CA 1
ATOM 2012 C C . GLU A 1 264 ? 5.105 2.988 17.653 1.00 77.06 264 GLU A C 1
ATOM 2014 O O . GLU A 1 264 ? 5.308 4.052 18.238 1.00 77.06 264 GLU A O 1
ATOM 2019 N N . ALA A 1 265 ? 5.854 2.592 16.620 1.00 79.50 265 ALA A N 1
ATOM 2020 C CA . ALA A 1 265 ? 6.908 3.422 16.041 1.00 79.50 265 ALA A CA 1
ATOM 2021 C C . ALA A 1 265 ? 6.326 4.693 15.400 1.00 79.50 265 ALA A C 1
ATOM 2023 O O . ALA A 1 265 ? 6.737 5.798 15.755 1.00 79.50 265 ALA A O 1
ATOM 2024 N N . LYS A 1 266 ? 5.288 4.558 14.561 1.00 77.62 266 LYS A N 1
ATOM 2025 C CA . LYS A 1 266 ? 4.587 5.685 13.919 1.00 77.62 266 LYS A CA 1
ATOM 2026 C C . LYS A 1 266 ? 4.011 6.662 14.947 1.00 77.62 266 LYS A C 1
ATOM 2028 O O . LYS A 1 266 ? 4.177 7.875 14.801 1.00 77.62 266 LYS A O 1
ATOM 2033 N N . LEU A 1 267 ? 3.408 6.136 16.017 1.00 75.31 267 LEU A N 1
ATOM 2034 C CA . LEU A 1 267 ? 2.920 6.910 17.162 1.00 75.31 267 LEU A CA 1
ATOM 2035 C C . LEU A 1 267 ? 4.009 7.758 17.822 1.00 75.31 267 LEU A C 1
ATOM 2037 O O . LEU A 1 267 ? 3.739 8.886 18.231 1.00 75.31 267 LEU A O 1
ATOM 2041 N N . ARG A 1 268 ? 5.225 7.216 17.942 1.00 75.06 268 ARG A N 1
ATOM 2042 C CA . ARG A 1 268 ? 6.360 7.907 18.564 1.00 75.06 268 ARG A CA 1
ATOM 2043 C C . ARG A 1 268 ? 6.984 8.955 17.649 1.00 75.06 268 ARG A C 1
ATOM 2045 O O . ARG A 1 268 ? 7.373 10.009 18.138 1.00 75.06 268 ARG A O 1
ATOM 2052 N N . GLU A 1 269 ? 7.118 8.651 16.363 1.00 80.12 269 GLU A N 1
ATOM 2053 C CA . GLU A 1 269 ? 7.919 9.456 15.435 1.00 80.12 269 GLU A CA 1
ATOM 2054 C C . GLU A 1 269 ? 7.161 10.640 14.842 1.00 80.12 269 GLU A C 1
ATOM 2056 O O . GLU A 1 269 ? 7.737 11.710 14.666 1.00 80.12 269 GLU A O 1
ATOM 2061 N N . SER A 1 270 ? 5.879 10.465 14.528 1.00 64.69 270 SER A N 1
ATOM 2062 C CA . SER A 1 270 ? 5.178 11.406 13.648 1.00 64.69 270 SER A CA 1
ATOM 2063 C C . SER A 1 270 ? 3.906 11.994 14.250 1.00 64.69 270 SER A C 1
ATOM 2065 O O . SER A 1 270 ? 3.434 13.028 13.784 1.00 64.69 270 SER A O 1
ATOM 2067 N N . GLY A 1 271 ? 3.289 11.323 15.232 1.00 58.94 271 GLY A N 1
ATOM 2068 C CA . GLY A 1 271 ? 1.886 11.586 15.583 1.00 58.94 271 GLY A CA 1
ATOM 2069 C C . GLY A 1 271 ? 0.911 11.378 14.406 1.00 58.94 271 GLY A C 1
ATOM 2070 O O . GLY A 1 271 ? -0.285 11.615 14.556 1.00 58.94 271 GLY A O 1
ATOM 2071 N N . GLN A 1 272 ? 1.408 10.923 13.250 1.00 52.72 272 GLN A N 1
ATOM 2072 C CA . GLN A 1 272 ? 0.683 10.617 12.026 1.00 52.72 272 GLN A CA 1
ATOM 2073 C C . GLN A 1 272 ? 0.516 9.100 11.954 1.00 52.72 272 GLN A C 1
ATOM 2075 O O . GLN A 1 272 ? 1.194 8.390 11.215 1.00 52.72 272 GLN A O 1
ATOM 2080 N N . ILE A 1 273 ? -0.400 8.577 12.761 1.00 57.72 273 ILE A N 1
ATOM 2081 C CA . ILE A 1 273 ? -1.079 7.345 12.348 1.00 57.72 273 ILE A CA 1
ATOM 2082 C C . ILE A 1 273 ? -2.026 7.733 11.201 1.00 57.72 273 ILE A C 1
ATOM 2084 O O . ILE A 1 273 ? -2.212 8.925 10.930 1.00 57.72 273 ILE A O 1
ATOM 2088 N N . ASP A 1 274 ? -2.692 6.763 10.579 1.00 65.62 274 ASP A N 1
ATOM 2089 C CA . ASP A 1 274 ? -4.048 6.999 10.087 1.00 65.62 274 ASP A CA 1
ATOM 2090 C C . ASP A 1 274 ? -4.902 7.534 11.255 1.00 65.62 274 ASP A C 1
ATOM 2092 O O . ASP A 1 274 ? -5.531 6.806 12.032 1.00 65.62 274 ASP A O 1
ATOM 2096 N N . ALA A 1 275 ? -4.788 8.846 11.466 1.00 64.69 275 ALA A N 1
ATOM 2097 C CA . ALA A 1 275 ? -5.284 9.542 12.634 1.00 64.69 275 ALA A CA 1
ATOM 2098 C C . ALA A 1 275 ? -6.796 9.377 12.716 1.00 64.69 275 ALA A C 1
ATOM 2100 O O . ALA A 1 275 ? -7.354 9.438 13.802 1.00 64.69 275 ALA A O 1
ATOM 2101 N N . MET A 1 276 ? -7.454 9.097 11.591 1.00 71.56 276 MET A N 1
ATOM 2102 C CA . MET A 1 276 ? -8.883 8.867 11.531 1.00 71.56 276 MET A CA 1
ATOM 2103 C C . MET A 1 276 ? -9.288 7.583 12.262 1.00 71.56 276 MET A C 1
ATOM 2105 O O . MET A 1 276 ? -10.215 7.631 13.069 1.00 71.56 276 MET A O 1
ATOM 2109 N N . LEU A 1 277 ? -8.578 6.465 12.066 1.00 75.38 277 LEU A N 1
ATOM 2110 C CA . LEU A 1 277 ? -8.869 5.200 12.756 1.00 75.38 277 LEU A CA 1
ATOM 2111 C C . LEU A 1 277 ? -8.537 5.277 14.248 1.00 75.38 277 LEU A C 1
ATOM 2113 O O . LEU A 1 277 ? -9.370 4.929 15.085 1.00 75.38 277 LEU A O 1
ATOM 2117 N N . ALA A 1 278 ? -7.372 5.819 14.600 1.00 74.69 278 ALA A N 1
ATOM 2118 C CA . ALA A 1 278 ? -6.985 5.983 16.000 1.00 74.69 278 ALA A CA 1
ATOM 2119 C C . ALA A 1 278 ? -7.909 6.956 16.753 1.00 74.69 278 ALA A C 1
ATOM 2121 O O . ALA A 1 278 ? -8.355 6.658 17.862 1.00 74.69 278 ALA A O 1
ATOM 2122 N N . MET A 1 279 ? -8.263 8.091 16.141 1.00 72.75 279 MET A N 1
ATOM 2123 C CA . MET A 1 279 ? -9.216 9.039 16.724 1.00 72.75 279 MET A CA 1
ATOM 2124 C C . MET A 1 279 ? -10.631 8.475 16.764 1.00 72.75 279 MET A C 1
ATOM 2126 O O . MET A 1 279 ? -11.356 8.773 17.707 1.00 72.75 279 MET A O 1
ATOM 2130 N N . SER A 1 280 ? -11.027 7.639 15.799 1.00 78.19 280 SER A N 1
ATOM 2131 C CA . SER A 1 280 ? -12.301 6.925 15.864 1.00 78.19 280 SER A CA 1
ATOM 2132 C C . SER A 1 280 ? -12.337 5.960 17.041 1.00 78.19 280 SER A C 1
ATOM 2134 O O . SER A 1 280 ? -13.355 5.914 17.714 1.00 78.19 280 SER A O 1
ATOM 2136 N N . ILE A 1 281 ? -11.267 5.206 17.304 1.00 79.69 281 ILE A N 1
ATOM 2137 C CA . ILE A 1 281 ? -11.203 4.307 18.465 1.00 79.69 281 ILE A CA 1
ATOM 2138 C C . ILE A 1 281 ? -11.292 5.119 19.758 1.00 79.69 281 ILE A C 1
ATOM 2140 O O . ILE A 1 281 ? -12.050 4.761 20.650 1.00 79.69 281 ILE A O 1
ATOM 2144 N N . ILE A 1 282 ? -10.562 6.235 19.852 1.00 72.81 282 ILE A N 1
ATOM 2145 C CA . ILE A 1 282 ? -10.616 7.126 21.019 1.00 72.81 282 ILE A CA 1
ATOM 2146 C C . ILE A 1 282 ? -12.022 7.703 21.199 1.00 72.81 282 ILE A C 1
ATOM 2148 O O . ILE A 1 282 ? -12.539 7.681 22.309 1.00 72.81 282 ILE A O 1
ATOM 2152 N N . ARG A 1 283 ? -12.644 8.209 20.130 1.00 75.69 283 ARG A N 1
ATOM 2153 C CA . ARG A 1 283 ? -14.019 8.720 20.153 1.00 75.69 283 ARG A CA 1
ATOM 2154 C C . ARG A 1 283 ? -14.975 7.642 20.643 1.00 75.69 283 ARG A C 1
ATOM 2156 O O . ARG A 1 283 ? -15.735 7.898 21.562 1.00 75.69 283 ARG A O 1
ATOM 2163 N N . ASP A 1 284 ? -14.903 6.452 20.064 1.00 78.69 284 ASP A N 1
ATOM 2164 C CA . ASP A 1 284 ? -15.828 5.374 20.381 1.00 78.69 284 ASP A CA 1
ATOM 2165 C C . ASP A 1 284 ? -15.617 4.851 21.808 1.00 78.69 284 ASP A C 1
ATOM 2167 O O . ASP A 1 284 ? -16.586 4.628 22.515 1.00 78.69 284 ASP A O 1
ATOM 2171 N N . LEU A 1 285 ? -14.373 4.773 22.295 1.00 73.12 285 LEU A N 1
ATOM 2172 C CA . LEU A 1 285 ? -14.070 4.497 23.707 1.00 73.12 285 LEU A CA 1
ATOM 2173 C C . LEU A 1 285 ? -14.653 5.545 24.665 1.00 73.12 285 LEU A C 1
ATOM 2175 O O . LEU A 1 285 ? -14.907 5.232 25.823 1.00 73.12 285 LEU A O 1
A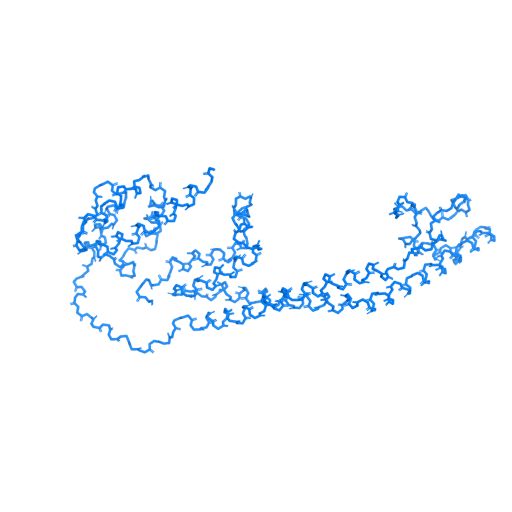TOM 2179 N N . LEU A 1 286 ? -14.812 6.791 24.213 1.00 61.72 286 LEU A N 1
ATOM 2180 C CA . LEU A 1 286 ? -15.410 7.864 25.008 1.00 61.72 286 LEU A CA 1
ATOM 2181 C C . LEU A 1 286 ? -16.946 7.849 24.968 1.00 61.72 286 LEU A C 1
ATOM 2183 O O . LEU A 1 286 ? -17.549 8.510 25.808 1.00 61.72 286 LEU A O 1
ATOM 2187 N N . THR A 1 287 ? -17.559 7.135 24.015 1.00 67.56 287 THR A N 1
ATOM 2188 C CA . THR A 1 287 ? -19.017 7.132 23.779 1.00 67.56 287 THR A CA 1
ATOM 2189 C C . THR A 1 287 ? -19.691 5.763 23.913 1.00 67.56 287 THR A C 1
ATOM 2191 O O . THR A 1 287 ? -20.917 5.699 23.874 1.00 67.56 287 THR A O 1
ATOM 2194 N N . ALA A 1 288 ? -18.924 4.672 23.963 1.00 66.50 288 ALA A N 1
ATOM 2195 C CA . ALA A 1 288 ? -19.440 3.322 24.171 1.00 66.50 288 ALA A CA 1
ATOM 2196 C C . ALA A 1 288 ? -20.001 3.188 25.589 1.00 66.50 288 ALA A C 1
ATOM 2198 O O . ALA A 1 288 ? -19.465 3.815 26.498 1.00 66.50 288 ALA A O 1
ATOM 2199 N N . ASP A 1 289 ? -21.048 2.373 25.716 1.00 54.62 289 ASP A N 1
ATOM 2200 C CA . ASP A 1 289 ? -21.841 2.117 26.923 1.00 54.62 289 ASP A CA 1
ATOM 2201 C C . ASP A 1 289 ? -21.282 0.855 27.628 1.00 54.62 289 ASP A C 1
ATOM 2203 O O . ASP A 1 289 ? -21.594 -0.246 27.171 1.00 54.62 289 ASP A O 1
ATOM 2207 N N . PRO A 1 290 ? -20.348 0.938 28.603 1.00 48.97 290 PRO A N 1
ATOM 2208 C CA . PRO A 1 290 ? -19.856 -0.161 29.438 1.00 48.97 290 PRO A CA 1
ATOM 2209 C C . PRO A 1 290 ? -20.859 -1.213 29.932 1.00 48.97 290 PRO A C 1
ATOM 2211 O O . PRO A 1 290 ? -20.407 -2.312 30.270 1.00 48.97 290 PRO A O 1
ATOM 2214 N N . GLU A 1 291 ? -22.164 -0.935 29.994 1.00 45.00 291 GLU A N 1
ATOM 2215 C CA . GLU A 1 291 ? -23.197 -1.912 30.366 1.00 45.00 291 GLU A CA 1
ATOM 2216 C C . GLU A 1 291 ? -23.654 -2.845 29.208 1.00 45.00 291 GLU A C 1
ATOM 2218 O O . GLU A 1 291 ? -24.498 -3.720 29.444 1.00 45.00 291 GLU A O 1
ATOM 2223 N N . GLN A 1 292 ? -23.092 -2.732 27.988 1.00 48.28 292 GLN A N 1
ATOM 2224 C CA . GLN A 1 292 ? -23.360 -3.604 26.813 1.00 48.28 292 GLN A CA 1
ATOM 2225 C C . GLN A 1 292 ? -22.218 -4.574 26.460 1.00 48.28 292 GLN A C 1
ATOM 2227 O O . GLN A 1 292 ? -22.541 -5.752 26.166 1.00 48.28 292 GLN A O 1
#

InterPro domains:
  IPR045601 Domain of unknown function DUF6455 [PF20056] (9-79)

Foldseek 3Di:
DVVVLVVLLVLLLVLVVLLCQQLPHFPQLQPDDLVLVVVLSVLSSPDPCSVVSVVVSVVDDRHPNFDDPPRPCRVVSVVRSVVDDPPPDPPPPVPDDDPLCPVLVVLLVLLVVLLVQLVVLVVLLVQLVVLLVVQQDDQDPLQFDDPCLVVQVADFADDDDPNTGGCLVVLVVLVVCLPPPRPDPVNNVSSVSNNVSNVVSVVSSVVSSVVSCNVVSVVSSVVSVVSSVVSLVVLLPRADQDPVSLVSLVVSQQVQLVHDVSSVVCCPPPVDRVVSSVVSSVVNVSVHRVVD

Organism: NCBI:txid186651

Secondary structure (DSSP, 8-state):
-THHHHHHHHHHHHHHHHHHHHHT--STT--S-HHHHHHHHHHHHT-S-HHHHHHHHHHS-TT-----TT-TTHHHHHHHHHH----TT----------TTHHHHHHHHHHHHHHHHHHHHHHHHHHHHHHHHHH-PPPPGGGBPPTTTTTTTPPPP--EETTEEBSGGGHHHHHHHHHHT--SHHHHHHHHHHHHHHHHHHHHHHHHHHHHTHHHHHHHHHHHHHHHHHHHHHHHHS---SHHHHHHHHHHHHHHHTSHHHHHHHHHHTS-S-HHHHHHHHHHHHHS-TT-

Radius of gyration: 32.9 Å; chains: 1; bounding box: 69×30×94 Å

pLDDT: mean 86.12, std 13.66, range [43.91, 98.12]

Sequence (292 aa):
MFGAIGQRIQQNAQNFGDMMIHVGLDPDTLPETETAFARAIRRCLWCSHSEACREWLNAKEKGDRAAPRFCANATFFERNLAARPALRGKDTTHRGAERPDAALLAIGEEWNSAAAEYDASTLALDAAEERLEDLDPTPPEALFERLGDRAMGLPAARLHHGGRTWYAPVIALVRARSSAEATTAEARERLIEIISAYDAWYAARAAAEEASGVWFAAARDKAAGERVDALNARLVSTPARTLEGLRQKAAAAVWAAGGIAQLEAKLRESGQIDAMLAMSIIRDLLTADPEQ